Protein AF-A0A966TQJ8-F1 (afdb_monomer)

Radius of gyration: 25.06 Å; Cα contacts (8 Å, |Δi|>4): 280; chains: 1; bounding box: 77×38×56 Å

Solvent-accessible surface area (backbone atoms only — not comparable to full-atom values): 12251 Å² total; per-residue (Å²): 139,82,82,78,80,66,77,77,67,56,56,74,60,58,73,61,77,72,67,53,66,47,79,43,58,56,80,77,52,46,56,61,50,27,51,50,23,61,74,50,75,59,63,43,41,34,32,38,41,52,82,67,91,56,90,65,76,44,70,48,72,72,42,41,57,35,47,65,52,42,63,33,40,35,20,53,40,70,70,59,46,51,34,46,60,75,22,35,79,56,61,69,94,32,58,41,81,50,66,81,84,74,89,53,74,67,51,75,46,14,74,83,41,17,57,61,44,18,53,74,69,74,41,64,70,90,46,42,23,43,52,47,82,47,57,62,46,82,92,64,38,59,61,60,52,52,54,57,43,51,81,41,43,85,84,40,77,56,54,31,40,35,37,35,27,42,62,79,92,52,92,86,74,51,65,60,63,51,52,40,53,52,50,32,57,75,54,71,31,68,95,40,53,46,80,41,65,65,71,95,55,63,38,51,55,65,17,48,32,77,81

Structure (mmCIF, N/CA/C/O backbone):
data_AF-A0A966TQJ8-F1
#
_entry.id   AF-A0A966TQJ8-F1
#
loop_
_atom_site.group_PDB
_atom_site.id
_atom_site.type_symbol
_atom_site.label_atom_id
_atom_site.label_alt_id
_atom_site.label_comp_id
_atom_site.label_asym_id
_atom_site.label_entity_id
_atom_site.label_seq_id
_atom_site.pdbx_PDB_ins_code
_atom_site.Cartn_x
_atom_site.Cartn_y
_atom_site.Cartn_z
_atom_site.occupancy
_atom_site.B_iso_or_equiv
_atom_site.auth_seq_id
_atom_site.auth_comp_id
_atom_site.auth_asym_id
_atom_site.auth_atom_id
_atom_site.pdbx_PDB_model_num
ATOM 1 N N . MET A 1 1 ? 54.136 -7.156 -27.144 1.00 34.72 1 MET A N 1
ATOM 2 C CA . MET A 1 1 ? 54.103 -8.393 -26.336 1.00 34.72 1 MET A CA 1
ATOM 3 C C . MET A 1 1 ? 52.691 -8.529 -25.776 1.00 34.72 1 MET A C 1
ATOM 5 O O . MET A 1 1 ? 52.397 -8.026 -24.704 1.00 34.72 1 MET A O 1
ATOM 9 N N . ALA A 1 2 ? 51.775 -9.055 -26.593 1.00 34.19 2 ALA A N 1
ATOM 10 C CA . ALA A 1 2 ? 50.368 -9.206 -26.240 1.00 34.19 2 ALA A CA 1
ATOM 11 C C . ALA A 1 2 ? 50.204 -10.535 -25.496 1.00 34.19 2 ALA A C 1
ATOM 13 O O . ALA A 1 2 ? 50.413 -11.596 -26.084 1.00 34.19 2 ALA A O 1
ATOM 14 N N . GLN A 1 3 ? 49.893 -10.478 -24.202 1.00 32.25 3 GLN A N 1
ATOM 15 C CA . GLN A 1 3 ? 49.516 -11.672 -23.458 1.00 32.25 3 GLN A CA 1
ATOM 16 C C . GLN A 1 3 ? 48.152 -12.146 -23.958 1.00 32.25 3 GLN A C 1
ATOM 18 O O . GLN A 1 3 ? 47.149 -11.437 -23.922 1.00 32.25 3 GLN A O 1
ATOM 23 N N . ARG A 1 4 ? 48.180 -13.360 -24.496 1.00 38.62 4 ARG A N 1
ATOM 24 C CA . ARG A 1 4 ? 47.052 -14.146 -24.972 1.00 38.62 4 ARG A CA 1
ATOM 25 C C . ARG A 1 4 ? 46.147 -14.415 -23.768 1.00 38.62 4 ARG A C 1
ATOM 27 O O . ARG A 1 4 ? 46.535 -15.154 -22.873 1.00 38.62 4 ARG A O 1
ATOM 34 N N . VAL A 1 5 ? 44.982 -13.772 -23.730 1.00 43.78 5 VAL A N 1
ATOM 35 C CA . VAL A 1 5 ? 43.947 -14.057 -22.730 1.00 43.78 5 VAL A CA 1
ATOM 36 C C . VAL A 1 5 ? 43.495 -15.505 -22.923 1.00 43.78 5 VAL A C 1
ATOM 38 O O . VAL A 1 5 ? 43.139 -15.908 -24.034 1.00 43.78 5 VAL A O 1
ATOM 41 N N . ASP A 1 6 ? 43.585 -16.284 -21.849 1.00 38.34 6 ASP A N 1
ATOM 42 C CA . ASP A 1 6 ? 43.269 -17.707 -21.791 1.00 38.34 6 ASP A CA 1
ATOM 43 C C . ASP A 1 6 ? 41.865 -18.031 -22.318 1.00 38.34 6 ASP A C 1
ATOM 45 O O . ASP A 1 6 ? 40.863 -17.435 -21.913 1.00 38.34 6 ASP A O 1
ATOM 49 N N . ARG A 1 7 ? 41.793 -19.060 -23.172 1.00 43.34 7 ARG A N 1
ATOM 50 C CA . ARG A 1 7 ? 40.545 -19.645 -23.701 1.00 43.34 7 ARG A CA 1
ATOM 51 C C . ARG A 1 7 ? 39.661 -20.290 -22.620 1.00 43.34 7 ARG A C 1
ATOM 53 O O . ARG A 1 7 ? 38.522 -20.623 -22.908 1.00 43.34 7 ARG A O 1
ATOM 60 N N . ALA A 1 8 ? 40.142 -20.435 -21.385 1.00 42.75 8 ALA A N 1
ATOM 61 C CA . ALA A 1 8 ? 39.382 -21.035 -20.285 1.00 42.75 8 ALA A CA 1
ATOM 62 C C . ALA A 1 8 ? 38.306 -20.102 -19.688 1.00 42.75 8 ALA A C 1
ATOM 64 O O . ALA A 1 8 ? 37.336 -20.577 -19.106 1.00 42.75 8 ALA A O 1
ATOM 65 N N . ASN A 1 9 ? 38.419 -18.779 -19.870 1.00 40.41 9 ASN A N 1
ATOM 66 C CA . ASN A 1 9 ? 37.411 -17.820 -19.387 1.00 40.41 9 ASN A CA 1
ATOM 67 C C . ASN A 1 9 ? 36.282 -17.550 -20.395 1.00 40.41 9 ASN A C 1
ATOM 69 O O . ASN A 1 9 ? 35.333 -16.830 -20.086 1.00 40.41 9 ASN A O 1
ATOM 73 N N . THR A 1 10 ? 36.365 -18.106 -21.606 1.00 39.25 10 THR A N 1
ATOM 74 C CA . THR A 1 10 ? 35.335 -17.917 -22.639 1.00 39.25 10 THR A CA 1
ATOM 75 C C . THR A 1 10 ? 34.131 -18.839 -22.420 1.00 39.25 10 THR A C 1
ATOM 77 O O . THR A 1 10 ? 33.010 -18.477 -22.776 1.00 39.25 10 THR A O 1
ATOM 80 N N . ASP A 1 11 ? 34.329 -19.965 -21.730 1.00 39.41 11 ASP A N 1
ATOM 81 C CA . ASP A 1 11 ? 33.269 -20.938 -21.451 1.00 39.41 11 ASP A CA 1
ATOM 82 C C . ASP A 1 11 ? 32.322 -20.488 -20.327 1.00 39.41 11 ASP A C 1
ATOM 84 O O . ASP A 1 11 ? 31.127 -20.775 -20.388 1.00 39.41 11 ASP A O 1
ATOM 88 N N . TYR A 1 12 ? 32.793 -19.684 -19.365 1.00 41.84 12 TYR A N 1
ATOM 89 C CA . TYR A 1 12 ? 31.953 -19.168 -18.271 1.00 41.84 12 TYR A CA 1
ATOM 90 C C . TYR A 1 12 ? 30.913 -18.134 -18.739 1.00 41.84 12 TYR A C 1
ATOM 92 O O . TYR A 1 12 ? 29.857 -17.996 -18.130 1.00 41.84 12 TYR A O 1
ATOM 100 N N . LEU A 1 13 ? 31.189 -17.421 -19.839 1.00 41.19 13 LEU A N 1
ATOM 101 C CA . LEU A 1 13 ? 30.244 -16.496 -20.482 1.00 41.19 13 LEU A CA 1
ATOM 102 C C . LEU A 1 13 ? 29.345 -17.199 -21.512 1.00 41.19 13 LEU A C 1
ATOM 104 O O . LEU A 1 13 ? 28.271 -16.696 -21.838 1.00 41.19 13 LEU A O 1
ATOM 108 N N . SER A 1 14 ? 29.748 -18.374 -22.007 1.00 42.97 14 SER A N 1
ATOM 109 C CA . SER A 1 14 ? 28.982 -19.148 -22.991 1.00 42.97 14 SER A CA 1
ATOM 110 C C . SER A 1 14 ? 27.717 -19.796 -22.408 1.00 42.97 14 SER A C 1
ATOM 112 O O . SER A 1 14 ? 26.737 -19.982 -23.130 1.00 42.97 14 SER A O 1
ATOM 114 N N . SER A 1 15 ? 27.681 -20.055 -21.095 1.00 45.41 15 SER A N 1
ATOM 115 C CA . SER A 1 15 ? 26.494 -20.562 -20.390 1.00 45.41 15 SER A CA 1
ATOM 116 C C . SER A 1 15 ? 25.383 -19.509 -20.239 1.00 45.41 15 SER A C 1
ATOM 118 O O . SER A 1 15 ? 24.217 -19.865 -20.081 1.00 45.41 15 SER A O 1
ATOM 120 N N . TYR A 1 16 ? 25.709 -18.216 -20.372 1.00 51.38 16 TYR A N 1
ATOM 121 C CA . TYR A 1 16 ? 24.753 -17.101 -20.315 1.00 51.38 16 TYR A CA 1
ATOM 122 C C . TYR A 1 16 ? 24.074 -16.783 -21.658 1.00 51.38 16 TYR A C 1
ATOM 124 O O . TYR A 1 16 ? 23.141 -15.978 -21.695 1.00 51.38 16 TYR A O 1
ATOM 132 N N . ASN A 1 17 ? 24.460 -17.443 -22.758 1.00 55.38 17 ASN A N 1
ATOM 133 C CA . ASN A 1 17 ? 23.852 -17.252 -24.086 1.00 55.38 17 ASN A CA 1
ATOM 134 C C . ASN A 1 17 ? 22.397 -17.762 -24.203 1.00 55.38 17 ASN A C 1
ATOM 136 O O . ASN A 1 17 ? 21.833 -17.762 -25.296 1.00 55.38 17 ASN A O 1
ATOM 140 N N . GLN A 1 18 ? 21.778 -18.193 -23.101 1.00 74.06 18 GLN A N 1
ATOM 141 C CA . GLN A 1 18 ? 20.422 -18.747 -23.075 1.00 74.06 18 GLN A CA 1
ATOM 142 C C . GLN A 1 18 ? 19.357 -17.789 -22.521 1.00 74.06 18 GLN A C 1
ATOM 144 O O . GLN A 1 18 ? 18.171 -18.109 -22.574 1.00 74.06 18 GLN A O 1
ATOM 149 N N . VAL A 1 19 ? 19.727 -16.612 -21.998 1.00 84.38 19 VAL A N 1
ATOM 150 C CA . VAL A 1 19 ? 18.731 -15.674 -21.455 1.00 84.38 19 VAL A CA 1
ATOM 151 C C . VAL A 1 19 ? 17.980 -14.987 -22.595 1.00 84.38 19 VAL A C 1
ATOM 153 O O . VAL A 1 19 ? 18.503 -14.107 -23.276 1.00 84.38 19 VAL A O 1
ATOM 156 N N . GLN A 1 20 ? 16.723 -15.382 -22.788 1.00 89.75 20 GLN A N 1
ATOM 157 C CA . GLN A 1 20 ? 15.849 -14.835 -23.830 1.00 89.75 20 GLN A CA 1
ATOM 158 C C . GLN A 1 20 ? 15.053 -13.616 -23.357 1.00 89.75 20 GLN A C 1
ATOM 160 O O . GLN A 1 20 ? 14.661 -12.785 -24.175 1.00 89.75 20 GLN A O 1
ATOM 165 N N . ALA A 1 21 ? 14.813 -13.496 -22.049 1.00 93.69 21 ALA A N 1
ATOM 166 C CA . ALA A 1 21 ? 14.023 -12.422 -21.468 1.00 93.69 21 ALA A CA 1
ATOM 167 C C . ALA A 1 21 ? 14.540 -12.011 -20.086 1.00 93.69 21 ALA A C 1
ATOM 169 O O . ALA A 1 21 ? 14.964 -12.853 -19.298 1.00 93.69 21 ALA A O 1
ATOM 170 N N . VAL A 1 22 ? 14.449 -10.718 -19.783 1.00 94.94 22 VAL A N 1
ATOM 171 C CA . VAL A 1 22 ? 14.690 -10.140 -18.458 1.00 94.94 22 VAL A CA 1
ATOM 172 C C . VAL A 1 22 ? 13.481 -9.304 -18.059 1.00 94.94 22 VAL A C 1
ATOM 174 O O . VAL A 1 22 ? 12.991 -8.487 -18.844 1.00 94.94 22 VAL A O 1
ATOM 177 N N . VAL A 1 23 ? 13.033 -9.498 -16.819 1.00 95.56 23 VAL A N 1
ATOM 178 C CA . VAL A 1 23 ? 12.030 -8.661 -16.160 1.00 95.56 23 VAL A CA 1
ATOM 179 C C . VAL A 1 23 ? 12.739 -7.817 -15.107 1.00 95.56 23 VAL A C 1
ATOM 181 O O . VAL A 1 23 ? 13.358 -8.370 -14.202 1.00 95.56 23 VAL A O 1
ATOM 184 N N . ALA A 1 24 ? 12.647 -6.494 -15.208 1.00 95.19 24 ALA A N 1
ATOM 185 C CA . ALA A 1 24 ? 13.222 -5.580 -14.221 1.00 95.19 24 ALA A CA 1
ATOM 186 C C . ALA A 1 24 ? 12.147 -4.724 -13.565 1.00 95.19 24 ALA A C 1
ATOM 188 O O . ALA A 1 24 ? 11.190 -4.323 -14.219 1.00 95.19 24 ALA A O 1
ATOM 189 N N . SER A 1 25 ? 12.320 -4.404 -12.285 1.00 93.44 25 SER A N 1
ATOM 190 C CA . SER A 1 25 ? 11.372 -3.580 -11.523 1.00 93.44 25 SER A CA 1
ATOM 191 C C . SER A 1 25 ? 11.967 -2.261 -11.032 1.00 93.44 25 SER A C 1
ATOM 193 O O . SER A 1 25 ? 11.241 -1.302 -10.750 1.00 93.44 25 SER A O 1
ATOM 195 N N . LEU A 1 26 ? 13.297 -2.151 -10.983 1.00 90.44 26 LEU A N 1
ATOM 196 C CA . LEU A 1 26 ? 13.970 -0.937 -10.541 1.00 90.44 26 LEU A CA 1
ATOM 197 C C . LEU A 1 26 ? 14.210 0.010 -11.716 1.00 90.44 26 LEU A C 1
ATOM 199 O O . LEU A 1 26 ? 14.752 -0.366 -12.750 1.00 90.44 26 LEU A O 1
ATOM 203 N N . ASN A 1 27 ? 13.889 1.289 -11.515 1.00 88.50 27 ASN A N 1
ATOM 204 C CA . ASN A 1 27 ? 14.149 2.339 -12.506 1.00 88.50 27 ASN A CA 1
ATOM 205 C C . ASN A 1 27 ? 15.629 2.419 -12.924 1.00 88.50 27 ASN A C 1
ATOM 207 O O . ASN A 1 27 ? 15.926 2.811 -14.050 1.00 88.50 27 ASN A O 1
ATOM 211 N N . ARG A 1 28 ? 16.553 2.076 -12.013 1.00 89.00 28 ARG A N 1
ATOM 212 C CA . ARG A 1 28 ? 18.003 2.126 -12.256 1.00 89.00 28 ARG A CA 1
ATOM 213 C C . ARG A 1 28 ? 18.467 1.081 -13.280 1.00 89.00 28 ARG A C 1
ATOM 215 O O . ARG A 1 28 ? 19.434 1.328 -13.990 1.00 89.00 28 ARG A O 1
ATOM 222 N N . ASP A 1 29 ? 17.739 -0.028 -13.400 1.00 92.44 29 ASP A N 1
ATOM 223 C CA . ASP A 1 29 ? 18.108 -1.142 -14.278 1.00 92.44 29 ASP A CA 1
ATOM 224 C C . ASP A 1 29 ? 17.715 -0.869 -15.736 1.00 92.44 29 ASP A C 1
ATOM 226 O O . ASP A 1 29 ? 18.232 -1.501 -16.654 1.00 92.44 29 ASP A O 1
ATOM 230 N N . ILE A 1 30 ? 16.831 0.107 -15.976 1.00 93.81 30 ILE A N 1
ATOM 231 C CA . ILE A 1 30 ? 16.368 0.447 -17.326 1.00 93.81 30 ILE A CA 1
ATOM 232 C C . ILE A 1 30 ? 17.537 0.847 -18.227 1.00 93.81 30 ILE A C 1
ATOM 234 O O . ILE A 1 30 ? 17.567 0.461 -19.392 1.00 93.81 30 ILE A O 1
ATOM 238 N N . ASP A 1 31 ? 18.495 1.616 -17.707 1.00 93.19 31 ASP A N 1
ATOM 239 C CA . ASP A 1 31 ? 19.617 2.100 -18.509 1.00 93.19 31 ASP A CA 1
ATOM 240 C C . ASP A 1 31 ? 20.521 0.953 -18.970 1.00 93.19 31 ASP A C 1
ATOM 242 O O . ASP A 1 31 ? 20.729 0.762 -20.169 1.00 93.19 31 ASP A O 1
ATOM 246 N N . ILE A 1 32 ? 20.999 0.140 -18.023 1.00 94.38 32 ILE A N 1
ATOM 247 C CA . ILE A 1 32 ? 21.893 -0.979 -18.329 1.00 94.38 32 ILE A CA 1
ATOM 248 C C . ILE A 1 32 ? 21.208 -2.012 -19.230 1.00 94.38 32 ILE A C 1
ATOM 250 O O . ILE A 1 32 ? 21.833 -2.518 -20.162 1.00 94.38 32 ILE A O 1
ATOM 254 N N . LEU A 1 33 ? 19.914 -2.280 -19.033 1.00 94.94 33 LEU A N 1
ATOM 255 C CA . LEU A 1 33 ? 19.167 -3.239 -19.849 1.00 94.94 33 LEU A CA 1
ATOM 256 C C . LEU A 1 33 ? 18.842 -2.707 -21.246 1.00 94.94 33 LEU A C 1
ATOM 258 O O . LEU A 1 33 ? 18.910 -3.473 -22.208 1.00 94.94 33 LEU A O 1
ATOM 262 N N . ALA A 1 34 ? 18.567 -1.408 -21.396 1.00 94.75 34 ALA A N 1
ATOM 263 C CA . ALA A 1 34 ? 18.390 -0.798 -22.712 1.00 94.75 34 ALA A CA 1
ATOM 264 C C . ALA A 1 34 ? 19.671 -0.900 -23.554 1.00 94.75 34 ALA A C 1
ATOM 266 O O . ALA A 1 34 ? 19.610 -1.303 -24.720 1.00 94.75 34 ALA A O 1
ATOM 267 N N . TRP A 1 35 ? 20.834 -0.611 -22.958 1.00 94.12 35 TRP A N 1
ATOM 268 C CA . TRP A 1 35 ? 22.129 -0.783 -23.621 1.00 94.12 35 TRP A CA 1
ATOM 269 C C . TRP A 1 35 ? 22.454 -2.250 -23.896 1.00 94.12 35 TRP A C 1
ATOM 271 O O . TRP A 1 35 ? 22.852 -2.586 -25.009 1.00 94.12 35 TRP A O 1
ATOM 281 N N . THR A 1 36 ? 22.211 -3.143 -22.935 1.00 93.06 36 THR A N 1
ATOM 282 C CA . THR A 1 36 ? 22.421 -4.592 -23.104 1.00 93.06 36 THR A CA 1
ATOM 283 C C . THR A 1 36 ? 21.585 -5.140 -24.262 1.00 93.06 36 THR A C 1
ATOM 285 O O . THR A 1 36 ? 22.083 -5.888 -25.105 1.00 93.06 36 THR A O 1
ATOM 288 N N . LYS A 1 37 ? 20.319 -4.722 -24.377 1.00 92.81 37 LYS A N 1
ATOM 289 C CA . LYS A 1 37 ? 19.459 -5.086 -25.508 1.00 92.81 37 LYS A CA 1
ATOM 290 C C . LYS A 1 37 ? 19.984 -4.527 -26.833 1.00 92.81 37 LYS A C 1
ATOM 292 O O . LYS A 1 37 ? 19.982 -5.239 -27.836 1.00 92.81 37 LYS A O 1
ATOM 297 N N . ALA A 1 38 ? 20.449 -3.277 -26.851 1.00 91.38 38 ALA A N 1
ATOM 298 C CA . ALA A 1 38 ? 21.019 -2.673 -28.053 1.00 91.38 38 ALA A CA 1
ATOM 299 C C . ALA A 1 38 ? 22.281 -3.419 -28.528 1.00 91.38 38 ALA A C 1
ATOM 301 O O . ALA A 1 38 ? 22.385 -3.746 -29.709 1.00 91.38 38 ALA A O 1
ATOM 302 N N . LEU A 1 39 ? 23.194 -3.751 -27.608 1.00 91.00 39 LEU A N 1
ATOM 303 C CA . LEU A 1 39 ? 24.442 -4.468 -27.899 1.00 91.00 39 LEU A CA 1
ATOM 304 C C . LEU A 1 39 ? 24.217 -5.944 -28.258 1.00 91.00 39 LEU A C 1
ATOM 306 O O . LEU A 1 39 ? 24.948 -6.497 -29.074 1.00 91.00 39 LEU A O 1
ATOM 310 N N . SER A 1 40 ? 23.166 -6.573 -27.726 1.00 87.88 40 SER A N 1
ATOM 311 C CA . SER A 1 40 ? 22.769 -7.950 -28.066 1.00 87.88 40 SER A CA 1
ATOM 312 C C . SER A 1 40 ? 21.956 -8.061 -29.363 1.00 87.88 40 SER A C 1
ATOM 314 O O . SER A 1 40 ? 21.299 -9.076 -29.590 1.00 87.88 40 SER A O 1
ATOM 316 N N . GLN A 1 41 ? 21.964 -7.033 -30.223 1.00 84.75 41 GLN A N 1
ATOM 317 C CA . GLN A 1 41 ? 21.201 -7.000 -31.479 1.00 84.75 41 GLN A CA 1
ATOM 318 C C . GLN A 1 41 ? 19.695 -7.266 -31.270 1.00 84.75 41 GLN A C 1
ATOM 320 O O . GLN A 1 41 ? 19.049 -7.919 -32.085 1.00 84.75 41 GLN A O 1
ATOM 325 N N . ASN A 1 42 ? 19.128 -6.778 -30.160 1.00 82.38 42 ASN A N 1
ATOM 326 C CA . ASN A 1 42 ? 17.736 -6.997 -29.748 1.00 82.38 42 ASN A CA 1
ATOM 327 C C . ASN A 1 42 ? 17.330 -8.469 -29.521 1.00 82.38 42 ASN A C 1
ATOM 329 O O . ASN A 1 42 ? 16.132 -8.758 -29.477 1.00 82.38 42 ASN A O 1
ATOM 333 N N . ARG A 1 43 ? 18.284 -9.394 -29.335 1.00 87.00 43 ARG A N 1
ATOM 334 C CA . ARG A 1 43 ? 17.986 -10.805 -29.016 1.00 87.00 43 ARG A CA 1
ATOM 335 C C . ARG A 1 43 ? 17.341 -10.974 -27.639 1.00 87.00 43 ARG A C 1
ATOM 337 O O . ARG A 1 43 ? 16.555 -11.894 -27.446 1.00 87.00 43 ARG A O 1
ATOM 344 N N . LEU A 1 44 ? 17.639 -10.066 -26.710 1.00 91.50 44 LEU A N 1
ATOM 345 C CA . LEU A 1 44 ? 17.046 -10.041 -25.378 1.00 91.50 44 LEU A CA 1
ATOM 346 C C . LEU A 1 44 ? 15.661 -9.375 -25.395 1.00 91.50 44 LEU A C 1
ATOM 348 O O . LEU A 1 44 ? 15.515 -8.242 -25.870 1.00 91.50 44 LEU A O 1
ATOM 352 N N . LYS A 1 45 ? 14.652 -10.036 -24.820 1.00 95.00 45 LYS A N 1
ATOM 353 C CA . LYS A 1 45 ? 13.377 -9.408 -24.453 1.00 95.00 45 LYS A CA 1
ATOM 354 C C . LYS A 1 45 ? 13.526 -8.667 -23.128 1.00 95.00 45 LYS A C 1
ATOM 356 O O . LYS A 1 45 ? 13.977 -9.235 -22.140 1.00 95.00 45 LYS A O 1
ATOM 361 N N . PHE A 1 46 ? 13.147 -7.401 -23.104 1.00 96.25 46 PHE A N 1
ATOM 362 C CA . PHE A 1 46 ? 13.223 -6.538 -21.940 1.00 96.25 46 PHE A CA 1
ATOM 363 C C . PHE A 1 46 ? 11.815 -6.118 -21.519 1.00 96.25 46 PHE A C 1
ATOM 365 O O . PHE A 1 46 ? 11.155 -5.323 -22.189 1.00 96.25 46 PHE A O 1
ATOM 372 N N . ILE A 1 47 ? 11.370 -6.662 -20.391 1.00 97.44 47 ILE A N 1
ATOM 373 C CA . ILE A 1 47 ? 10.094 -6.345 -19.761 1.00 97.44 47 ILE A CA 1
ATOM 374 C C . ILE A 1 47 ? 10.382 -5.498 -18.521 1.00 97.44 47 ILE A C 1
ATOM 376 O O . ILE A 1 47 ? 11.216 -5.856 -17.689 1.00 97.44 47 ILE A O 1
ATOM 380 N N . TYR A 1 48 ? 9.690 -4.375 -18.380 1.00 97.00 48 TYR A N 1
ATOM 381 C CA . TYR A 1 48 ? 9.804 -3.518 -17.207 1.00 97.00 48 TYR A CA 1
ATOM 382 C C . TYR A 1 48 ? 8.516 -3.581 -16.390 1.00 97.00 48 TYR A C 1
ATOM 384 O O . TYR A 1 48 ? 7.449 -3.321 -16.930 1.00 97.00 48 TYR A O 1
ATOM 392 N N . PHE A 1 49 ? 8.596 -3.915 -15.101 1.00 96.12 49 PHE A N 1
ATOM 393 C CA . PHE A 1 49 ? 7.455 -3.928 -14.190 1.00 96.12 49 PHE A CA 1
ATOM 394 C C . PHE A 1 49 ? 7.528 -2.766 -13.200 1.00 96.12 49 PHE A C 1
ATOM 396 O O . PHE A 1 49 ? 8.254 -2.800 -12.206 1.00 96.12 49 PHE A O 1
ATOM 403 N N . GLN A 1 50 ? 6.746 -1.727 -13.465 1.00 94.19 50 GLN A N 1
ATOM 404 C CA . GLN A 1 50 ? 6.711 -0.513 -12.666 1.00 94.19 50 GLN A CA 1
ATOM 405 C C . GLN A 1 50 ? 6.097 -0.754 -11.282 1.00 94.19 50 GLN A C 1
ATOM 407 O O . GLN A 1 50 ? 4.927 -1.098 -11.165 1.00 94.19 50 GLN A O 1
ATOM 412 N N . GLN A 1 51 ? 6.865 -0.470 -10.229 1.00 87.44 51 GLN A N 1
ATOM 413 C CA . GLN A 1 51 ? 6.397 -0.530 -8.833 1.00 87.44 51 GLN A CA 1
ATOM 414 C C . GLN A 1 51 ? 6.184 0.854 -8.201 1.00 87.44 51 GLN A C 1
ATOM 416 O O . GLN A 1 51 ? 5.614 0.971 -7.121 1.00 87.44 51 GLN A O 1
ATOM 421 N N . MET A 1 52 ? 6.658 1.915 -8.859 1.00 87.62 52 MET A N 1
ATOM 422 C CA . MET A 1 52 ? 6.719 3.264 -8.293 1.00 87.62 52 MET A CA 1
ATOM 423 C C . MET A 1 52 ? 6.016 4.287 -9.183 1.00 87.62 52 MET A C 1
ATOM 425 O O . MET A 1 52 ? 5.909 4.113 -10.401 1.00 87.62 52 MET A O 1
ATOM 429 N N . LEU A 1 53 ? 5.593 5.393 -8.566 1.00 86.62 53 LEU A N 1
ATOM 430 C CA . LEU A 1 53 ? 5.076 6.562 -9.276 1.00 86.62 53 LEU A CA 1
ATOM 431 C C . LEU A 1 53 ? 6.090 7.078 -10.298 1.00 86.62 53 LEU A C 1
ATOM 433 O O . LEU A 1 53 ? 7.304 7.060 -10.073 1.00 86.62 53 LEU A O 1
ATOM 437 N N . PHE A 1 54 ? 5.568 7.601 -11.402 1.00 82.00 54 PHE A N 1
ATOM 438 C CA . PHE A 1 54 ? 6.357 8.182 -12.479 1.00 82.00 54 PHE A CA 1
ATOM 439 C C . PHE A 1 54 ? 5.837 9.592 -12.805 1.00 82.00 54 PHE A C 1
ATOM 441 O O . PHE A 1 54 ? 5.253 9.811 -13.865 1.00 82.00 54 PHE A O 1
ATOM 448 N N . PRO A 1 55 ? 5.996 10.568 -11.888 1.00 78.38 55 PRO A N 1
ATOM 449 C CA . PRO A 1 55 ? 5.340 11.871 -12.018 1.00 78.38 55 PRO A CA 1
ATOM 450 C C . PRO A 1 55 ? 6.087 12.845 -12.940 1.00 78.38 55 PRO A C 1
ATOM 452 O O . PRO A 1 55 ? 5.529 13.860 -13.342 1.00 78.38 55 PRO A O 1
ATOM 455 N N . VAL A 1 56 ? 7.354 12.568 -13.258 1.00 86.88 56 VAL A N 1
ATOM 456 C CA . VAL A 1 56 ? 8.224 13.487 -14.002 1.00 86.88 56 VAL A CA 1
ATOM 457 C C . VAL A 1 56 ? 8.211 13.149 -15.488 1.00 86.88 56 VAL A C 1
ATOM 459 O O . VAL A 1 56 ? 8.375 11.986 -15.856 1.00 86.88 56 VAL A O 1
ATOM 462 N N . LYS A 1 57 ? 8.097 14.175 -16.340 1.00 89.81 57 LYS A N 1
ATOM 463 C CA . LYS A 1 57 ? 8.248 14.048 -17.796 1.00 89.81 57 LYS A CA 1
ATOM 464 C C . LYS A 1 57 ? 9.654 13.558 -18.154 1.00 89.81 57 LYS A C 1
ATOM 466 O O . LYS A 1 57 ? 10.648 14.190 -17.807 1.00 89.81 57 LYS A O 1
ATOM 471 N N . LYS A 1 58 ? 9.733 12.459 -18.899 1.00 88.00 58 LYS A N 1
ATOM 472 C CA . LYS A 1 58 ? 10.960 11.831 -19.397 1.00 88.00 58 LYS A CA 1
ATOM 473 C C . LYS A 1 58 ? 10.831 11.573 -20.900 1.00 88.00 58 LYS A C 1
ATOM 475 O O . LYS A 1 58 ? 10.660 10.440 -21.332 1.00 88.00 58 LYS A O 1
ATOM 480 N N . LYS A 1 59 ? 10.898 12.663 -21.669 1.00 89.69 59 LYS A N 1
ATOM 481 C CA . LYS A 1 59 ? 10.746 12.701 -23.139 1.00 89.69 59 LYS A CA 1
ATOM 482 C C . LYS A 1 59 ? 12.000 13.210 -23.864 1.00 89.69 59 LYS A C 1
ATOM 484 O O . LYS A 1 59 ? 11.917 13.742 -24.963 1.00 89.69 59 LYS A O 1
ATOM 489 N N . SER A 1 60 ? 13.157 13.176 -23.201 1.00 91.25 60 SER A N 1
ATOM 490 C CA . SER A 1 60 ? 14.418 13.544 -23.852 1.00 91.25 60 SER A CA 1
ATOM 491 C C . SER A 1 60 ? 14.906 12.397 -24.734 1.00 91.25 60 SER A C 1
ATOM 493 O O . SER A 1 60 ? 14.553 11.245 -24.495 1.00 91.25 60 SER A O 1
ATOM 495 N N . ILE A 1 61 ? 15.790 12.691 -25.689 1.00 90.44 61 ILE A N 1
ATOM 496 C CA . ILE A 1 61 ? 16.346 11.699 -26.627 1.00 90.44 61 ILE A CA 1
ATOM 497 C C . ILE A 1 61 ? 16.928 10.479 -25.895 1.00 90.44 61 ILE A C 1
ATOM 499 O O . ILE A 1 61 ? 16.703 9.341 -26.299 1.00 90.44 61 ILE A O 1
ATOM 503 N N . LEU A 1 62 ? 17.636 10.695 -24.782 1.00 89.62 62 LEU A N 1
ATOM 504 C CA . LEU A 1 62 ? 18.207 9.604 -23.990 1.00 89.62 62 LEU A CA 1
ATOM 505 C C . LEU A 1 62 ? 17.127 8.762 -23.290 1.00 89.62 62 LEU A C 1
ATOM 507 O O . LEU A 1 62 ? 17.271 7.546 -23.171 1.00 89.62 62 LEU A O 1
ATOM 511 N N . HIS A 1 63 ? 16.046 9.387 -22.821 1.00 91.38 63 HIS A N 1
ATOM 512 C CA . HIS A 1 63 ? 14.909 8.667 -22.247 1.00 91.38 63 HIS A CA 1
ATOM 513 C C . HIS A 1 63 ? 14.149 7.878 -23.308 1.00 91.38 63 HIS A C 1
ATOM 515 O O . HIS A 1 63 ? 13.880 6.699 -23.097 1.00 91.38 63 HIS A O 1
ATOM 521 N N . ASP A 1 64 ? 13.882 8.489 -24.457 1.00 91.19 64 ASP A N 1
ATOM 522 C CA . ASP A 1 64 ? 13.204 7.841 -25.573 1.00 91.19 64 ASP A CA 1
ATOM 523 C C . ASP A 1 64 ? 14.017 6.651 -26.085 1.00 91.19 64 ASP A C 1
ATOM 525 O O . ASP A 1 64 ? 13.474 5.558 -26.238 1.00 91.19 64 ASP A O 1
ATOM 529 N N . PHE A 1 65 ? 15.337 6.795 -26.239 1.00 92.69 65 PHE A N 1
ATOM 530 C CA . PHE A 1 65 ? 16.213 5.666 -26.552 1.00 92.69 65 PHE A CA 1
ATOM 531 C C . PHE A 1 65 ? 16.060 4.527 -25.535 1.00 92.69 65 PHE A C 1
ATOM 533 O O . PHE A 1 65 ? 15.877 3.379 -25.927 1.00 92.69 65 PHE A O 1
ATOM 540 N N . ARG A 1 66 ? 16.091 4.822 -24.230 1.00 93.06 66 ARG A N 1
ATOM 541 C CA . ARG A 1 66 ? 15.967 3.797 -23.180 1.00 93.06 66 ARG A CA 1
ATOM 542 C C . ARG A 1 66 ? 14.596 3.116 -23.184 1.00 93.06 66 ARG A C 1
ATOM 544 O O . ARG A 1 66 ? 14.519 1.895 -23.085 1.00 93.06 66 ARG A O 1
ATOM 551 N N . PHE A 1 67 ? 13.513 3.880 -23.310 1.00 93.94 67 PHE A N 1
ATOM 552 C CA . PHE A 1 67 ? 12.149 3.353 -23.201 1.00 93.94 67 PHE A CA 1
ATOM 553 C C . PHE A 1 67 ? 11.669 2.654 -24.469 1.00 93.94 67 PHE A C 1
ATOM 555 O O . PHE A 1 67 ? 10.953 1.662 -24.381 1.00 93.94 67 PHE A O 1
ATOM 562 N N . THR A 1 68 ? 12.111 3.091 -25.650 1.00 91.44 68 THR A N 1
ATOM 563 C CA . THR A 1 68 ? 11.794 2.400 -26.913 1.00 91.44 68 THR A CA 1
ATOM 564 C C . THR A 1 68 ? 12.350 0.974 -26.956 1.00 91.44 68 THR A C 1
ATOM 566 O O . THR A 1 68 ? 11.803 0.129 -27.666 1.00 91.44 68 THR A O 1
ATOM 569 N N . ARG A 1 69 ? 13.385 0.680 -26.158 1.00 94.25 69 ARG A N 1
ATOM 570 C CA . ARG A 1 69 ? 13.992 -0.652 -26.003 1.00 94.25 69 ARG A CA 1
ATOM 571 C C . ARG A 1 69 ? 13.220 -1.584 -25.072 1.00 94.25 69 ARG A C 1
ATOM 573 O O . ARG A 1 69 ? 13.484 -2.781 -25.093 1.00 94.25 69 ARG A O 1
ATOM 580 N N . ILE A 1 70 ? 12.263 -1.078 -24.301 1.00 96.31 70 ILE A N 1
ATOM 581 C CA . ILE A 1 70 ? 11.352 -1.915 -23.519 1.00 96.31 70 ILE A CA 1
ATOM 582 C C . ILE A 1 70 ? 10.375 -2.579 -24.498 1.00 96.31 70 ILE A C 1
ATOM 584 O O . ILE A 1 70 ? 9.780 -1.901 -25.340 1.00 96.31 70 ILE A O 1
ATOM 588 N N . ASP A 1 71 ? 10.239 -3.904 -24.435 1.00 97.12 71 ASP A N 1
ATOM 589 C CA . ASP A 1 71 ? 9.273 -4.655 -25.246 1.00 97.12 71 ASP A CA 1
ATOM 590 C C . ASP A 1 71 ? 7.883 -4.643 -24.605 1.00 97.12 71 ASP A C 1
ATOM 592 O O . ASP A 1 71 ? 6.892 -4.558 -25.322 1.00 97.12 71 ASP A O 1
ATOM 596 N N . ALA A 1 72 ? 7.813 -4.693 -23.270 1.00 97.25 72 ALA A N 1
ATOM 597 C CA . ALA A 1 72 ? 6.567 -4.571 -22.520 1.00 97.25 72 ALA A CA 1
ATOM 598 C C . ALA A 1 72 ? 6.787 -3.814 -21.205 1.00 97.25 72 ALA A C 1
ATOM 600 O O . ALA A 1 72 ? 7.704 -4.123 -20.442 1.00 97.25 72 ALA A O 1
ATOM 601 N N . TRP A 1 73 ? 5.937 -2.830 -20.934 1.00 97.25 73 TRP A N 1
ATOM 602 C CA . TRP A 1 73 ? 5.909 -2.069 -19.692 1.00 97.25 73 TRP A CA 1
ATOM 603 C C . TRP A 1 73 ? 4.667 -2.470 -18.903 1.00 97.25 73 TRP A C 1
ATOM 605 O O . TRP A 1 73 ? 3.543 -2.065 -19.207 1.00 97.25 73 TRP A O 1
ATOM 615 N N . LEU A 1 74 ? 4.883 -3.278 -17.875 1.00 97.19 74 LEU A N 1
ATOM 616 C CA . LEU A 1 74 ? 3.849 -3.738 -16.969 1.00 97.19 74 LEU A CA 1
ATOM 617 C C . LEU A 1 74 ? 3.627 -2.694 -15.878 1.00 97.19 74 LEU A C 1
ATOM 619 O O . LEU A 1 74 ? 4.583 -2.142 -15.326 1.00 97.19 74 LEU A O 1
ATOM 623 N N . SER A 1 75 ? 2.370 -2.445 -15.536 1.00 96.19 75 SER A N 1
ATOM 624 C CA . SER A 1 75 ? 2.019 -1.532 -14.452 1.00 96.19 75 SER A CA 1
ATOM 625 C C . SER A 1 75 ? 0.818 -2.047 -13.659 1.00 96.19 75 SER A C 1
ATOM 627 O O . SER A 1 75 ? -0.112 -2.593 -14.258 1.00 96.19 75 SER A O 1
ATOM 629 N N . PRO A 1 76 ? 0.792 -1.885 -12.324 1.00 95.31 76 PRO A N 1
ATOM 630 C CA . PRO A 1 76 ? -0.232 -2.503 -11.491 1.00 95.31 76 PRO A CA 1
ATOM 631 C C . PRO A 1 76 ? -1.580 -1.787 -11.504 1.00 95.31 76 PRO A C 1
ATOM 633 O O . PRO A 1 76 ? -2.557 -2.327 -10.989 1.00 95.31 76 PRO A O 1
ATOM 636 N N . SER A 1 77 ? -1.670 -0.589 -12.086 1.00 95.00 77 SER A N 1
ATOM 637 C CA . SER A 1 77 ? -2.921 0.165 -12.152 1.00 95.00 77 SER A CA 1
ATOM 638 C C . SER A 1 77 ? -3.013 1.050 -13.391 1.00 95.00 77 SER A C 1
ATOM 640 O O . SER A 1 77 ? -2.004 1.492 -13.941 1.00 95.00 77 SER A O 1
ATOM 642 N N . GLU A 1 78 ? -4.248 1.375 -13.782 1.00 94.88 78 GLU A N 1
ATOM 643 C CA . GLU A 1 78 ? -4.524 2.343 -14.856 1.00 94.88 78 GLU A CA 1
ATOM 644 C C . GLU A 1 78 ? -3.938 3.722 -14.551 1.00 94.88 78 GLU A C 1
ATOM 646 O O . GLU A 1 78 ? -3.439 4.410 -15.436 1.00 94.88 78 GLU A O 1
ATOM 651 N N . TYR A 1 79 ? -3.951 4.120 -13.276 1.00 94.12 79 TYR A N 1
ATOM 652 C CA . TYR A 1 79 ? -3.378 5.388 -12.841 1.00 94.12 79 TYR A CA 1
ATOM 653 C C . TYR A 1 79 ? -1.894 5.496 -13.216 1.00 94.12 79 TYR A C 1
ATOM 655 O O . TYR A 1 79 ? -1.463 6.509 -13.768 1.00 94.12 79 TYR A O 1
ATOM 663 N N . LEU A 1 80 ? -1.115 4.442 -12.966 1.00 94.25 80 LEU A N 1
ATOM 664 C CA . LEU A 1 80 ? 0.307 4.426 -13.295 1.00 94.25 80 LEU A CA 1
ATOM 665 C C . LEU A 1 80 ? 0.558 4.307 -14.802 1.00 94.25 80 LEU A C 1
ATOM 667 O O . LEU A 1 80 ? 1.465 4.971 -15.303 1.00 94.25 80 LEU A O 1
ATOM 671 N N . LEU A 1 81 ? -0.260 3.547 -15.539 1.00 94.56 81 LEU A N 1
ATOM 672 C CA . LEU A 1 81 ? -0.187 3.523 -17.005 1.00 94.56 81 LEU A CA 1
ATOM 673 C C . LEU A 1 81 ? -0.411 4.913 -17.599 1.00 94.56 81 LEU A C 1
ATOM 675 O O . LEU A 1 81 ? 0.380 5.364 -18.425 1.00 94.56 81 LEU A O 1
ATOM 679 N N . ASN A 1 82 ? -1.432 5.629 -17.128 1.00 94.56 82 ASN A N 1
ATOM 680 C CA . ASN A 1 82 ? -1.722 6.985 -17.583 1.00 94.56 82 ASN A CA 1
ATOM 681 C C . ASN A 1 82 ? -0.569 7.950 -17.284 1.00 94.56 82 ASN A C 1
ATOM 683 O O . ASN A 1 82 ? -0.241 8.785 -18.127 1.00 94.56 82 ASN A O 1
ATOM 687 N N . GLN A 1 83 ? 0.109 7.804 -16.138 1.00 94.31 83 GLN A N 1
ATOM 688 C CA . GLN A 1 83 ? 1.327 8.572 -15.870 1.00 94.31 83 GLN A CA 1
ATOM 689 C C . GLN A 1 83 ? 2.417 8.297 -16.911 1.00 94.31 83 GLN A C 1
ATOM 691 O O . GLN A 1 83 ? 3.040 9.240 -17.396 1.00 94.31 83 GLN A O 1
ATOM 696 N N . VAL A 1 84 ? 2.642 7.036 -17.287 1.00 94.50 84 VAL A N 1
ATOM 697 C CA . VAL A 1 84 ? 3.657 6.677 -18.291 1.00 94.50 84 VAL A CA 1
ATOM 698 C C . VAL A 1 84 ? 3.293 7.245 -19.664 1.00 94.50 84 VAL A C 1
ATOM 700 O O . VAL A 1 84 ? 4.156 7.854 -20.300 1.00 94.50 84 VAL A O 1
ATOM 703 N N . LYS A 1 85 ? 2.024 7.148 -20.084 1.00 94.12 85 LYS A N 1
ATOM 704 C CA . LYS A 1 85 ? 1.521 7.747 -21.338 1.00 94.12 85 LYS A CA 1
ATOM 705 C C . LYS A 1 85 ? 1.748 9.256 -21.392 1.00 94.12 85 LYS A C 1
ATOM 707 O O . LYS A 1 85 ? 2.224 9.798 -22.385 1.00 94.12 85 LYS A O 1
ATOM 712 N N . MET A 1 86 ? 1.445 9.952 -20.299 1.00 94.06 86 MET A N 1
ATOM 713 C CA . MET A 1 86 ? 1.620 11.403 -20.218 1.00 94.06 86 MET A CA 1
ATOM 714 C C . MET A 1 86 ? 3.096 11.815 -20.217 1.00 94.06 86 MET A C 1
ATOM 716 O O . MET A 1 86 ? 3.468 12.835 -20.808 1.00 94.06 86 MET A O 1
ATOM 720 N N . ASN A 1 87 ? 3.946 11.031 -19.553 1.00 94.38 87 ASN A N 1
ATOM 721 C CA . ASN A 1 87 ? 5.309 11.433 -19.225 1.00 94.38 87 ASN A CA 1
ATOM 722 C C . ASN A 1 87 ? 6.389 10.822 -20.120 1.00 94.38 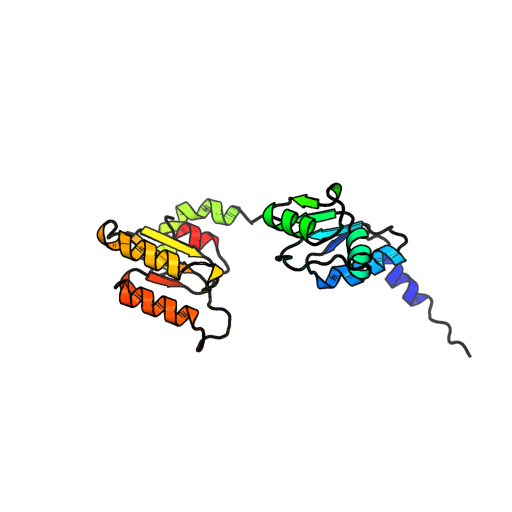87 ASN A C 1
ATOM 724 O O . ASN A 1 87 ? 7.540 11.229 -19.998 1.00 94.38 87 ASN A O 1
ATOM 728 N N . THR A 1 88 ? 6.062 9.910 -21.031 1.00 93.69 88 THR A N 1
ATOM 729 C CA . THR A 1 88 ? 7.027 9.280 -21.948 1.00 93.69 88 THR A CA 1
ATOM 730 C C . THR A 1 88 ? 6.511 9.302 -23.388 1.00 93.69 88 THR A C 1
ATOM 732 O O . THR A 1 88 ? 5.394 9.753 -23.637 1.00 93.69 88 THR A O 1
ATOM 735 N N . ASN A 1 89 ? 7.341 8.865 -24.336 1.00 94.12 89 ASN A N 1
ATOM 736 C CA . ASN A 1 89 ? 6.953 8.634 -25.732 1.00 94.12 89 ASN A CA 1
ATOM 737 C C . ASN A 1 89 ? 6.881 7.128 -26.061 1.00 94.12 89 ASN A C 1
ATOM 739 O O . ASN A 1 89 ? 7.028 6.736 -27.217 1.00 94.12 89 ASN A O 1
ATOM 743 N N . ILE A 1 90 ? 6.725 6.265 -25.047 1.00 94.06 90 ILE A N 1
ATOM 744 C CA . ILE A 1 90 ? 6.541 4.830 -25.283 1.00 94.06 90 ILE A CA 1
ATOM 745 C C . ILE A 1 90 ? 5.200 4.590 -25.981 1.00 94.06 90 ILE A C 1
ATOM 747 O O . ILE A 1 90 ? 4.227 5.298 -25.731 1.00 94.06 90 ILE A O 1
ATOM 751 N N . LEU A 1 91 ? 5.167 3.595 -26.861 1.00 95.38 91 LEU A N 1
ATOM 752 C CA . LEU A 1 91 ? 3.972 3.255 -27.616 1.00 95.38 91 LEU A CA 1
ATOM 753 C C . LEU A 1 91 ? 2.936 2.567 -26.718 1.00 95.38 91 LEU A C 1
ATOM 755 O O . LEU A 1 91 ? 3.289 1.731 -25.880 1.00 95.38 91 LEU A O 1
ATOM 759 N N . ASP A 1 92 ? 1.667 2.911 -26.915 1.00 95.19 92 ASP A N 1
ATOM 760 C CA . ASP A 1 92 ? 0.551 2.445 -26.090 1.00 95.19 92 ASP A CA 1
ATOM 761 C C . ASP A 1 92 ? 0.393 0.919 -26.116 1.00 95.19 92 ASP A C 1
ATOM 763 O O . ASP A 1 92 ? 0.061 0.328 -25.092 1.00 95.19 92 ASP A O 1
ATOM 767 N N . GLU A 1 93 ? 0.699 0.252 -27.230 1.00 96.75 93 GLU A N 1
ATOM 768 C CA . GLU A 1 93 ? 0.625 -1.209 -27.341 1.00 96.75 93 GLU A CA 1
ATOM 769 C C . GLU A 1 93 ? 1.640 -1.950 -26.458 1.00 96.75 93 GLU A C 1
ATOM 771 O O . GLU A 1 93 ? 1.484 -3.143 -26.198 1.00 96.75 93 GLU A O 1
ATOM 776 N N . LYS A 1 94 ? 2.676 -1.256 -25.971 1.00 97.12 94 LYS A N 1
ATOM 777 C CA . LYS A 1 94 ? 3.661 -1.818 -25.035 1.00 97.12 94 LYS A CA 1
ATOM 778 C C . LYS A 1 94 ? 3.217 -1.706 -23.580 1.00 97.12 94 LYS A C 1
ATOM 780 O O . LYS A 1 94 ? 3.855 -2.292 -22.708 1.00 97.12 94 LYS A O 1
ATOM 785 N N . LEU A 1 95 ? 2.178 -0.925 -23.302 1.00 97.31 95 LEU A N 1
ATOM 786 C CA . LEU A 1 95 ? 1.696 -0.632 -21.961 1.00 97.31 95 LEU A CA 1
ATOM 787 C C . LEU A 1 95 ? 0.640 -1.658 -21.547 1.00 97.31 95 LEU A C 1
ATOM 789 O O . LEU A 1 95 ? -0.450 -1.703 -22.108 1.00 97.31 95 LEU A O 1
ATOM 793 N N . ILE A 1 96 ? 0.954 -2.478 -20.543 1.00 97.62 96 ILE A N 1
ATOM 794 C CA . ILE A 1 96 ? 0.100 -3.596 -20.128 1.00 97.62 96 ILE A CA 1
ATOM 795 C C . ILE A 1 96 ? -0.227 -3.472 -18.640 1.00 97.62 96 ILE A C 1
ATOM 797 O O . ILE A 1 96 ? 0.662 -3.364 -17.792 1.00 97.62 96 ILE A O 1
ATOM 801 N N . LYS A 1 97 ? -1.518 -3.521 -18.298 1.00 97.00 97 LYS A N 1
ATOM 802 C CA . LYS A 1 97 ? -1.953 -3.560 -16.899 1.00 97.00 97 LYS A CA 1
ATOM 803 C C . LYS A 1 97 ? -1.802 -4.972 -16.344 1.00 97.00 97 LYS A C 1
ATOM 805 O O . LYS A 1 97 ? -2.466 -5.891 -16.814 1.00 97.00 97 LYS A O 1
ATOM 810 N N . VAL A 1 98 ? -0.999 -5.119 -15.296 1.00 96.12 98 VAL A N 1
ATOM 811 C CA . VAL A 1 98 ? -0.830 -6.373 -14.551 1.00 96.12 98 VAL A CA 1
ATOM 812 C C . VAL A 1 98 ? -0.891 -6.064 -13.054 1.00 96.12 98 VAL A C 1
ATOM 814 O O . VAL A 1 98 ? 0.109 -5.599 -12.503 1.00 96.12 98 VAL A O 1
ATOM 817 N N . PRO A 1 99 ? -2.046 -6.276 -12.389 1.00 93.81 99 PRO A N 1
ATOM 818 C CA . PRO A 1 99 ? -2.187 -6.048 -10.952 1.00 93.81 99 PRO A CA 1
ATOM 819 C C . PRO A 1 99 ? -1.181 -6.862 -10.130 1.00 93.81 99 PRO A C 1
ATOM 821 O O . PRO A 1 99 ? -0.794 -7.962 -10.522 1.00 93.81 99 PRO A O 1
ATOM 824 N N . LEU A 1 100 ? -0.785 -6.340 -8.965 1.00 91.31 100 LEU A N 1
ATOM 825 C CA . LEU A 1 100 ? 0.046 -7.098 -8.028 1.00 91.31 100 LEU A CA 1
ATOM 826 C C . LEU A 1 100 ? -0.753 -8.265 -7.446 1.00 91.31 100 LEU A C 1
ATOM 828 O O . LEU A 1 100 ? -1.857 -8.079 -6.937 1.00 91.31 100 LEU A O 1
ATOM 832 N N . GLY A 1 101 ? -0.166 -9.457 -7.509 1.00 90.38 101 GLY A N 1
ATOM 833 C CA . GLY A 1 101 ? -0.672 -10.625 -6.800 1.00 90.38 101 GLY A CA 1
ATOM 834 C C . GLY A 1 101 ? -0.310 -10.579 -5.316 1.00 90.38 101 GLY A C 1
ATOM 835 O O . GLY A 1 101 ? 0.694 -9.978 -4.929 1.00 90.38 101 GLY A O 1
ATOM 836 N N . ILE A 1 102 ? -1.116 -11.251 -4.499 1.00 89.06 102 ILE A N 1
ATOM 837 C CA . ILE A 1 102 ? -0.830 -11.514 -3.086 1.00 89.06 102 ILE A CA 1
ATOM 838 C C . ILE A 1 102 ? -0.931 -13.016 -2.816 1.00 89.06 102 ILE A C 1
ATOM 840 O O . ILE A 1 102 ? -1.663 -13.729 -3.502 1.00 89.06 102 ILE A O 1
ATOM 844 N N . GLU A 1 103 ? -0.209 -13.489 -1.803 1.00 88.88 103 GLU A N 1
ATOM 845 C CA . GLU A 1 103 ? -0.466 -14.798 -1.195 1.00 88.88 103 GLU A CA 1
ATOM 846 C C . GLU A 1 103 ? -1.876 -14.760 -0.584 1.00 88.88 103 GLU A C 1
ATOM 848 O O . GLU A 1 103 ? -2.218 -13.787 0.085 1.00 88.88 103 GLU A O 1
ATOM 853 N N . THR A 1 104 ? -2.719 -15.759 -0.855 1.00 92.12 104 THR A N 1
ATOM 854 C CA . THR A 1 104 ? -4.147 -15.719 -0.485 1.00 92.12 104 THR A CA 1
ATOM 855 C C . THR A 1 104 ? -4.516 -16.691 0.628 1.00 92.12 104 THR A C 1
ATOM 857 O O . THR A 1 104 ? -5.467 -16.420 1.363 1.00 92.12 104 THR A O 1
ATOM 860 N N . ALA A 1 105 ? -3.777 -17.786 0.809 1.00 91.56 105 ALA A N 1
ATOM 861 C CA . ALA A 1 105 ? -4.103 -18.846 1.756 1.00 91.56 105 ALA A CA 1
ATOM 862 C C . ALA A 1 105 ? -4.201 -18.315 3.191 1.00 91.56 105 ALA A C 1
ATOM 864 O O . ALA A 1 105 ? -5.130 -18.673 3.920 1.00 91.56 105 ALA A O 1
ATOM 865 N N . SER A 1 106 ? -3.304 -17.404 3.574 1.00 87.50 106 SER A N 1
ATOM 866 C CA . SER A 1 106 ? -3.312 -16.788 4.906 1.00 87.50 106 SER A CA 1
ATOM 867 C C . SER A 1 106 ? -4.549 -15.908 5.138 1.00 87.50 106 SER A C 1
ATOM 869 O O . SER A 1 106 ? -5.096 -15.867 6.240 1.00 87.50 106 SER A O 1
ATOM 871 N N . PHE A 1 107 ? -5.047 -15.244 4.092 1.00 91.69 107 PHE A N 1
ATOM 872 C CA . PHE A 1 107 ? -6.206 -14.349 4.168 1.00 91.69 107 PHE A CA 1
ATOM 873 C C . PHE A 1 107 ? -7.533 -15.107 4.216 1.00 91.69 107 PHE A C 1
ATOM 875 O O . PHE A 1 107 ? -8.478 -14.643 4.854 1.00 91.69 107 PHE A O 1
ATOM 882 N N . LEU A 1 108 ? -7.603 -16.297 3.614 1.00 91.25 108 LEU A N 1
ATOM 883 C CA . LEU A 1 108 ? -8.804 -17.138 3.659 1.00 91.25 108 LEU A CA 1
ATOM 884 C C . LEU A 1 108 ? -9.169 -17.564 5.090 1.00 91.25 108 LEU A C 1
ATOM 886 O O . LEU A 1 108 ? -10.344 -17.755 5.397 1.00 91.25 108 LEU A O 1
ATOM 890 N N . GLN A 1 109 ? -8.179 -17.661 5.982 1.00 86.31 109 GLN A N 1
ATOM 891 C CA . GLN A 1 109 ? -8.371 -18.035 7.389 1.00 86.31 109 GLN A CA 1
ATOM 892 C C . GLN A 1 109 ? -8.527 -16.828 8.329 1.00 86.31 109 GLN A C 1
ATOM 894 O O . GLN A 1 109 ? -8.738 -17.011 9.529 1.00 86.31 109 GLN A O 1
ATOM 899 N N . ALA A 1 110 ? -8.425 -15.595 7.821 1.00 89.56 110 ALA A N 1
ATOM 900 C CA . ALA A 1 110 ? -8.424 -14.395 8.658 1.00 89.56 110 ALA A CA 1
ATOM 901 C C . ALA A 1 110 ? -9.705 -14.292 9.501 1.00 89.56 110 ALA A C 1
ATOM 903 O O . ALA A 1 110 ? -9.651 -14.071 10.709 1.00 89.56 110 ALA A O 1
ATOM 904 N N . LYS A 1 111 ? -10.867 -14.556 8.890 1.00 88.06 111 LYS A N 1
ATOM 905 C CA . LYS A 1 111 ? -12.162 -14.459 9.575 1.00 88.06 111 LYS A CA 1
ATOM 906 C C . LYS A 1 111 ? -12.301 -15.450 10.734 1.00 88.06 111 LYS A C 1
ATOM 908 O O . LYS A 1 111 ? -12.819 -15.074 11.781 1.00 88.06 111 LYS A O 1
ATOM 913 N N . SER A 1 112 ? -11.845 -16.695 10.571 1.00 92.19 112 SER A N 1
ATOM 914 C CA . SER A 1 112 ? -11.948 -17.715 11.625 1.00 92.19 112 SER A CA 1
ATOM 915 C C . SER A 1 112 ? -10.994 -17.457 12.791 1.00 92.19 112 SER A C 1
ATOM 917 O O . SER A 1 112 ? -11.300 -17.843 13.910 1.00 92.19 112 SER A O 1
ATOM 919 N N . LYS A 1 113 ? -9.867 -16.777 12.546 1.00 93.25 113 L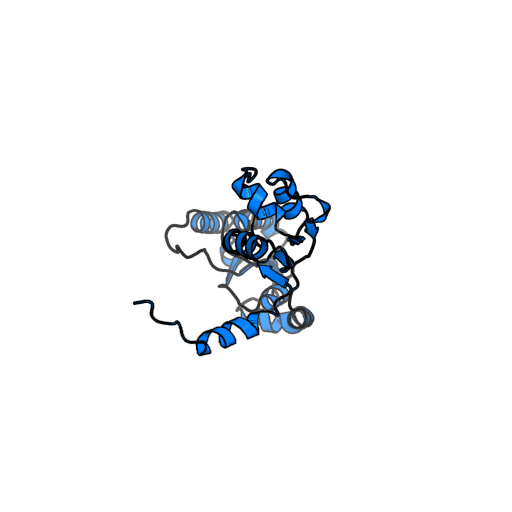YS A N 1
ATOM 920 C CA . LYS A 1 113 ? -8.837 -16.471 13.556 1.00 93.25 113 LYS A CA 1
ATOM 921 C C . LYS A 1 113 ? -9.023 -15.114 14.240 1.00 93.25 113 LYS A C 1
ATOM 923 O O . LYS A 1 113 ? -8.184 -14.694 15.027 1.00 93.25 113 LYS A O 1
ATOM 928 N N . ARG A 1 114 ? -10.113 -14.407 13.944 1.00 94.25 114 ARG A N 1
ATOM 929 C CA . ARG A 1 114 ? -10.364 -13.038 14.411 1.00 94.25 114 ARG A CA 1
ATOM 930 C C . ARG A 1 114 ? -10.260 -12.864 15.928 1.00 94.25 114 ARG A C 1
ATOM 932 O O . ARG A 1 114 ? -9.630 -11.910 16.374 1.00 94.25 114 ARG A O 1
ATOM 939 N N . ALA A 1 115 ? -10.904 -13.734 16.709 1.00 94.31 115 ALA A N 1
ATOM 940 C CA . ALA A 1 115 ? -10.902 -13.619 18.169 1.00 94.31 115 ALA A CA 1
ATOM 941 C C . ALA A 1 115 ? -9.490 -13.824 18.736 1.00 94.31 115 ALA A C 1
ATOM 943 O O . ALA A 1 115 ? -9.015 -12.989 19.504 1.00 94.31 115 ALA A O 1
ATOM 944 N N . ASP A 1 116 ? -8.803 -14.867 18.268 1.00 95.69 116 ASP A N 1
ATOM 945 C CA . ASP A 1 116 ? -7.438 -15.201 18.678 1.00 95.69 116 ASP A CA 1
ATOM 946 C C . ASP A 1 116 ? -6.465 -14.067 18.353 1.00 95.69 116 ASP A C 1
ATOM 948 O O . ASP A 1 116 ? -5.692 -13.655 19.211 1.00 95.69 116 ASP A O 1
ATOM 952 N N . VAL A 1 117 ? -6.552 -13.495 17.146 1.00 96.75 117 VAL A N 1
ATOM 953 C CA . VAL A 1 117 ? -5.690 -12.379 16.733 1.00 96.75 117 VAL A CA 1
ATOM 954 C C . VAL A 1 117 ? -5.969 -11.121 17.553 1.00 96.75 117 VAL A C 1
ATOM 956 O O . VAL A 1 117 ? -5.032 -10.427 17.940 1.00 96.75 117 VAL A O 1
ATOM 959 N N . LYS A 1 118 ? -7.237 -10.810 17.860 1.00 97.06 118 LYS A N 1
ATOM 960 C CA . LYS A 1 118 ? -7.550 -9.674 18.740 1.00 97.06 118 LYS A CA 1
ATOM 961 C C . LYS A 1 118 ? -6.918 -9.861 20.117 1.00 97.06 118 LYS A C 1
ATOM 963 O O . LYS A 1 118 ? -6.288 -8.931 20.607 1.00 97.06 118 LYS A O 1
ATOM 968 N N . ILE A 1 119 ? -7.029 -11.053 20.700 1.00 97.00 119 ILE A N 1
ATOM 969 C CA . ILE A 1 119 ? -6.417 -11.372 21.996 1.00 97.00 119 ILE A CA 1
ATOM 970 C C . ILE A 1 119 ? -4.886 -11.279 21.913 1.00 97.00 119 ILE A C 1
ATOM 972 O O . ILE A 1 119 ? -4.279 -10.616 22.751 1.00 97.00 119 ILE A O 1
ATOM 976 N N . GLU A 1 120 ? -4.274 -11.868 20.881 1.00 96.62 120 GLU A N 1
ATOM 977 C CA . GLU A 1 120 ? -2.827 -11.807 20.615 1.00 96.62 120 GLU A CA 1
ATOM 978 C C . GLU A 1 120 ? -2.325 -10.356 20.560 1.00 96.62 120 GLU A C 1
ATOM 980 O O . GLU A 1 120 ? -1.264 -10.033 21.087 1.00 96.62 120 GLU A O 1
ATOM 985 N N . TRP A 1 121 ? -3.107 -9.464 19.953 1.00 96.75 121 TRP A N 1
ATOM 986 C CA . TRP A 1 121 ? -2.769 -8.051 19.785 1.00 96.75 121 TRP A CA 1
ATOM 987 C C . TRP A 1 121 ? -3.198 -7.155 20.956 1.00 96.75 121 TRP A C 1
ATOM 989 O O . TRP A 1 121 ? -3.099 -5.930 20.858 1.00 96.75 121 TRP A O 1
ATOM 999 N N . GLY A 1 122 ? -3.689 -7.731 22.059 1.00 96.50 122 GLY A N 1
ATOM 1000 C CA . GLY A 1 122 ? -4.162 -6.970 23.221 1.00 96.50 122 GLY A CA 1
ATOM 1001 C C . GLY A 1 122 ? -5.399 -6.109 22.927 1.00 96.50 122 GLY A C 1
ATOM 1002 O O . GLY A 1 122 ? -5.643 -5.101 23.591 1.00 96.50 122 GLY A O 1
ATOM 1003 N N . LEU A 1 123 ? -6.168 -6.476 21.904 1.00 97.19 123 LEU A N 1
ATOM 1004 C CA . LEU A 1 123 ? -7.420 -5.843 21.515 1.00 97.19 123 LEU A CA 1
ATOM 1005 C C . LEU A 1 123 ? -8.598 -6.521 22.221 1.00 97.19 123 LEU A C 1
ATOM 1007 O O . LEU A 1 123 ? -8.581 -7.714 22.516 1.00 97.19 123 LEU A O 1
ATOM 1011 N N . SER A 1 124 ? -9.665 -5.761 22.459 1.00 95.50 124 SER A N 1
ATOM 1012 C CA . SER A 1 124 ? -10.881 -6.312 23.055 1.00 95.50 124 SER A CA 1
ATOM 1013 C C . SER A 1 124 ? -11.655 -7.114 21.999 1.00 95.50 124 SER A C 1
ATOM 1015 O O . SER A 1 124 ? -12.023 -6.542 20.966 1.00 95.50 124 SER A O 1
ATOM 1017 N N . PRO A 1 125 ? -11.940 -8.411 22.227 1.00 93.19 125 PRO A N 1
ATOM 1018 C CA . PRO A 1 125 ? -12.655 -9.240 21.256 1.00 93.19 125 PRO A CA 1
ATOM 1019 C C . PRO A 1 125 ? -14.082 -8.734 20.983 1.00 93.19 125 PRO A C 1
ATOM 1021 O O . PRO A 1 125 ? -14.548 -8.828 19.845 1.00 93.19 125 PRO A O 1
ATOM 1024 N N . ASP A 1 126 ? -14.714 -8.113 21.983 1.00 94.31 126 ASP A N 1
ATOM 1025 C CA . ASP A 1 126 ? -16.096 -7.610 21.944 1.00 94.31 126 ASP A CA 1
ATOM 1026 C C . ASP A 1 126 ? -16.244 -6.222 21.297 1.00 94.31 126 ASP A C 1
ATOM 1028 O O . ASP A 1 126 ? -17.356 -5.719 21.118 1.00 94.31 126 ASP A O 1
ATOM 1032 N N . LYS A 1 127 ? -15.128 -5.560 20.966 1.00 96.31 127 LYS A N 1
ATOM 1033 C CA . LYS A 1 127 ? -15.128 -4.253 20.297 1.00 96.31 127 LYS A CA 1
ATOM 1034 C C . LYS A 1 127 ? -14.916 -4.405 18.800 1.00 96.31 127 LYS A C 1
ATOM 1036 O O . LYS A 1 127 ? -14.235 -5.322 18.342 1.00 96.31 127 LYS A O 1
ATOM 1041 N N . ASN A 1 128 ? -15.453 -3.455 18.044 1.00 97.50 128 ASN A N 1
ATOM 1042 C CA . ASN A 1 128 ? -15.257 -3.375 16.602 1.00 97.50 128 ASN A CA 1
ATOM 1043 C C . ASN A 1 128 ? -14.105 -2.431 16.263 1.00 97.50 128 ASN A C 1
ATOM 1045 O O . ASN A 1 128 ? -13.884 -1.452 16.977 1.00 97.50 128 ASN A O 1
ATOM 1049 N N . TYR A 1 129 ? -13.398 -2.695 15.169 1.00 98.00 129 TYR A N 1
ATOM 1050 C CA . TYR A 1 129 ? -12.217 -1.931 14.775 1.00 98.00 129 TYR A CA 1
ATOM 1051 C C . TYR A 1 129 ? -12.298 -1.466 13.324 1.00 98.00 129 TYR A C 1
ATOM 1053 O O . TYR A 1 129 ? -12.426 -2.279 12.416 1.00 98.00 129 TYR A O 1
ATOM 1061 N N . ILE A 1 130 ? -12.165 -0.158 13.112 1.00 98.25 130 ILE A N 1
ATOM 1062 C CA . ILE A 1 130 ? -11.873 0.420 11.798 1.00 98.25 130 ILE A CA 1
ATOM 1063 C C . ILE A 1 130 ? -10.355 0.463 11.655 1.00 98.25 130 ILE A C 1
ATOM 1065 O O . ILE A 1 130 ? -9.663 1.098 12.457 1.00 98.25 130 ILE A O 1
ATOM 1069 N N . GLY A 1 131 ? -9.841 -0.252 10.666 1.00 97.06 131 GLY A N 1
ATOM 1070 C CA . GLY A 1 131 ? -8.424 -0.464 10.462 1.00 97.06 131 GLY A CA 1
ATOM 1071 C C . GLY A 1 131 ? -7.795 0.500 9.468 1.00 97.06 131 GLY A C 1
ATOM 1072 O O . GLY A 1 131 ? -8.375 0.842 8.442 1.00 97.06 131 GLY A O 1
ATOM 1073 N N . LEU A 1 132 ? -6.533 0.846 9.705 1.00 97.19 132 LEU A N 1
ATOM 1074 C CA . LEU A 1 132 ? -5.656 1.415 8.688 1.00 97.19 132 LEU A CA 1
ATOM 1075 C C . LEU A 1 132 ? -4.284 0.741 8.771 1.00 97.19 132 LEU A C 1
ATOM 1077 O O . LEU A 1 132 ? -3.557 0.887 9.755 1.00 97.19 132 LEU A O 1
ATOM 1081 N N . LEU A 1 133 ? -3.943 -0.001 7.716 1.00 96.06 133 LEU A N 1
ATOM 1082 C CA . LEU A 1 133 ? -2.662 -0.685 7.566 1.00 96.06 133 LEU A CA 1
ATOM 1083 C C . LEU A 1 133 ? -1.714 0.141 6.695 1.00 96.06 133 LEU A C 1
ATOM 1085 O O . LEU A 1 133 ? -2.027 0.501 5.555 1.00 96.06 133 LEU A O 1
ATOM 1089 N N . GLY A 1 134 ? -0.518 0.394 7.208 1.00 91.88 134 GLY A N 1
ATOM 1090 C CA . GLY A 1 134 ? 0.552 1.055 6.477 1.00 91.88 134 GLY A C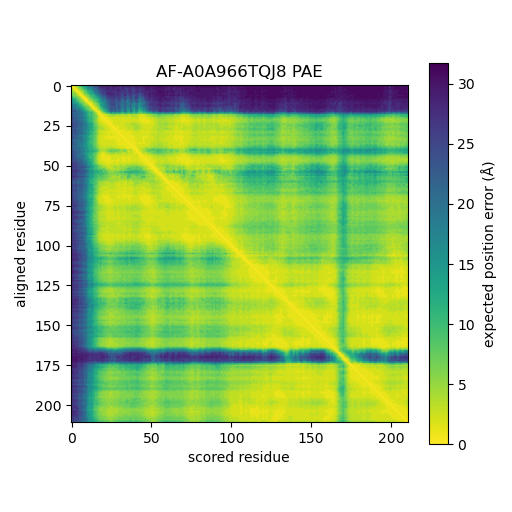A 1
ATOM 1091 C C . GLY A 1 134 ? 1.285 2.085 7.319 1.00 91.88 134 GLY A C 1
ATOM 1092 O O . GLY A 1 134 ? 1.003 2.283 8.496 1.00 91.88 134 GLY A O 1
ATOM 1093 N N . ARG A 1 135 ? 2.253 2.748 6.683 1.00 89.38 135 ARG A N 1
ATOM 1094 C CA . ARG A 1 135 ? 3.073 3.765 7.343 1.00 89.38 135 ARG A CA 1
ATOM 1095 C C . ARG A 1 135 ? 2.216 4.863 7.967 1.00 89.38 135 ARG A C 1
ATOM 1097 O O . ARG A 1 135 ? 1.191 5.254 7.413 1.00 89.38 135 ARG A O 1
ATOM 1104 N N . ILE A 1 136 ? 2.680 5.409 9.079 1.00 86.69 136 ILE A N 1
ATOM 1105 C CA . ILE A 1 136 ? 2.062 6.586 9.689 1.00 86.69 136 ILE A CA 1
ATOM 1106 C C . ILE A 1 136 ? 2.618 7.820 8.978 1.00 86.69 136 ILE A C 1
ATOM 1108 O O . ILE A 1 136 ? 3.716 8.275 9.285 1.00 86.69 136 ILE A O 1
ATOM 1112 N N . ASP A 1 137 ? 1.896 8.299 7.963 1.00 88.44 137 ASP A N 1
ATOM 1113 C CA . ASP A 1 137 ? 2.304 9.424 7.120 1.00 88.44 137 ASP A CA 1
ATOM 1114 C C . ASP A 1 137 ? 1.084 10.131 6.484 1.00 88.44 137 ASP A C 1
ATOM 1116 O O . ASP A 1 137 ? 0.016 9.525 6.363 1.00 88.44 137 ASP A O 1
ATOM 1120 N N . PRO A 1 138 ? 1.212 11.391 6.022 1.00 87.69 138 PRO A N 1
ATOM 1121 C CA . PRO A 1 138 ? 0.083 12.150 5.479 1.00 87.69 138 PRO A CA 1
ATOM 1122 C C . PRO A 1 138 ? -0.670 11.478 4.325 1.00 87.69 138 PRO A C 1
ATOM 1124 O O . PRO A 1 138 ? -1.881 11.657 4.209 1.00 87.69 138 PRO A O 1
ATOM 1127 N N . MET A 1 139 ? 0.016 10.706 3.477 1.00 86.75 139 MET A N 1
ATOM 1128 C CA . MET A 1 139 ? -0.588 10.032 2.324 1.00 86.75 139 MET A CA 1
ATOM 1129 C C . MET A 1 139 ? -1.452 8.839 2.729 1.00 86.75 139 MET A C 1
ATOM 1131 O O . MET A 1 139 ? -2.238 8.351 1.918 1.00 86.75 139 MET A O 1
ATOM 1135 N N . LYS A 1 140 ? -1.296 8.344 3.959 1.00 91.25 140 LYS A N 1
ATOM 1136 C CA . LYS A 1 140 ? -2.047 7.201 4.477 1.00 91.25 140 LYS A CA 1
ATOM 1137 C C . LYS A 1 140 ? -3.339 7.609 5.175 1.00 91.25 140 LYS A C 1
ATOM 1139 O O . LYS A 1 140 ? -4.236 6.783 5.269 1.00 91.25 140 LYS A O 1
ATOM 1144 N N . GLY A 1 141 ? -3.491 8.883 5.542 1.00 92.12 141 GLY A N 1
ATOM 1145 C CA . GLY A 1 141 ? -4.789 9.461 5.899 1.00 92.12 141 GLY A CA 1
ATOM 1146 C C . GLY A 1 141 ? -5.257 9.194 7.332 1.0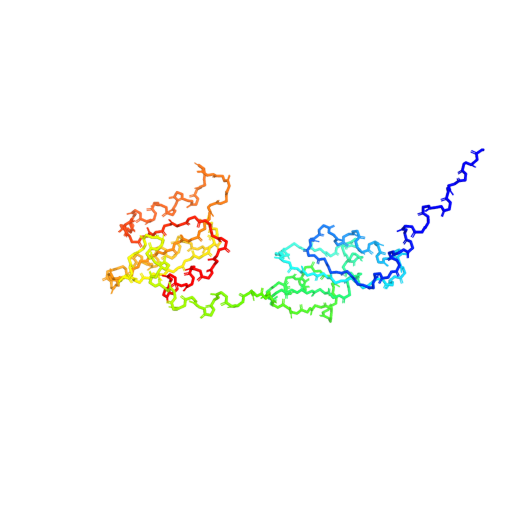0 92.12 141 GLY A C 1
ATOM 1147 O O . GLY A 1 141 ? -6.445 9.339 7.607 1.00 92.12 141 GLY A O 1
ATOM 1148 N N . GLN A 1 142 ? -4.355 8.865 8.263 1.00 94.00 142 GLN A N 1
ATOM 1149 C CA . GLN A 1 142 ? -4.698 8.631 9.674 1.00 94.00 142 GLN A CA 1
ATOM 1150 C C . GLN A 1 142 ? -5.440 9.826 10.281 1.00 94.00 142 GLN A C 1
ATOM 1152 O O . GLN A 1 142 ? -6.491 9.654 10.889 1.00 94.00 142 GLN A O 1
ATOM 1157 N N . ALA A 1 143 ? -4.927 11.044 10.069 1.00 92.88 143 ALA A N 1
ATOM 1158 C CA . ALA A 1 143 ? -5.543 12.270 10.580 1.00 92.88 143 ALA A CA 1
ATOM 1159 C C . ALA A 1 143 ? -6.993 12.456 10.092 1.00 92.88 143 ALA A C 1
ATOM 1161 O O . ALA A 1 143 ? -7.864 12.808 10.881 1.00 92.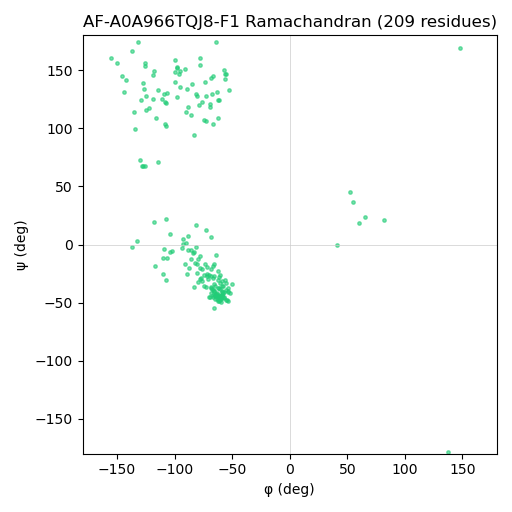88 143 ALA A O 1
ATOM 1162 N N . LEU A 1 144 ? -7.260 12.161 8.813 1.00 94.88 144 LEU A N 1
ATOM 1163 C CA . LEU A 1 144 ? -8.605 12.241 8.239 1.00 94.88 144 LEU A CA 1
ATOM 1164 C C . LEU A 1 144 ? -9.548 11.223 8.893 1.00 94.88 144 LEU A C 1
ATOM 1166 O O . LEU A 1 144 ? -10.686 11.552 9.221 1.00 94.88 144 LEU A O 1
ATOM 1170 N N . LEU A 1 145 ? -9.073 9.993 9.102 1.00 96.81 145 LEU A N 1
ATOM 1171 C CA . LEU A 1 145 ? -9.864 8.943 9.739 1.00 96.81 145 LEU A CA 1
ATOM 1172 C C . LEU A 1 145 ? -10.160 9.260 11.214 1.00 96.81 145 LEU A C 1
ATOM 1174 O O . LEU A 1 145 ? -11.285 9.050 11.661 1.00 96.81 145 LEU A O 1
ATOM 1178 N N . ILE A 1 146 ? -9.198 9.819 11.954 1.00 97.19 146 ILE A N 1
ATOM 1179 C CA . ILE A 1 146 ? -9.410 10.269 13.340 1.00 97.19 146 ILE A CA 1
ATOM 1180 C C . ILE A 1 146 ? -10.476 11.363 13.387 1.00 97.19 146 ILE A C 1
ATOM 1182 O O . ILE A 1 146 ? -11.407 11.269 14.185 1.00 97.19 146 ILE A O 1
ATOM 1186 N N . GLU A 1 147 ? -10.380 12.368 12.514 1.00 96.56 147 GLU A N 1
ATOM 1187 C CA . GLU A 1 147 ? -11.356 13.457 12.454 1.00 96.56 147 GLU A CA 1
ATOM 1188 C C . GLU A 1 147 ? -12.764 12.930 12.134 1.00 96.56 147 GLU A C 1
ATOM 1190 O O . GLU A 1 147 ? -13.737 13.264 12.816 1.00 96.56 147 GLU A O 1
ATOM 1195 N N . ALA A 1 148 ? -12.880 12.070 11.117 1.00 96.50 148 ALA A N 1
ATOM 1196 C CA . ALA A 1 148 ? -14.149 11.465 10.729 1.00 96.50 148 ALA A CA 1
ATOM 1197 C C . ALA A 1 148 ? -14.741 10.614 11.863 1.00 96.50 148 ALA A C 1
ATOM 1199 O O . ALA A 1 148 ? -15.933 10.713 12.161 1.00 96.50 148 ALA A O 1
ATOM 1200 N N . PHE A 1 149 ? -13.910 9.816 12.535 1.00 97.81 149 PHE A N 1
ATOM 1201 C CA . PHE A 1 149 ? -14.338 8.990 13.655 1.00 97.81 149 PHE A CA 1
ATOM 1202 C C . PHE A 1 149 ? -14.740 9.822 14.876 1.00 97.81 149 PHE A C 1
ATOM 1204 O O . PHE A 1 149 ? -15.744 9.507 15.511 1.00 97.81 149 PHE A O 1
ATOM 1211 N N . GLY A 1 150 ? -14.041 10.923 15.168 1.00 97.31 150 GLY A N 1
ATOM 1212 C CA . GLY A 1 150 ? -14.388 11.850 16.251 1.00 97.31 150 GLY A CA 1
ATOM 1213 C C . GLY A 1 150 ? -15.821 12.375 16.139 1.00 97.31 150 GLY A C 1
ATOM 1214 O O . GLY A 1 150 ? -16.553 12.400 17.127 1.00 97.31 150 GLY A O 1
ATOM 1215 N N . ARG A 1 151 ? -16.283 12.659 14.913 1.00 96.50 151 ARG A N 1
ATOM 1216 C CA . ARG A 1 151 ? -17.674 13.071 14.632 1.00 96.50 151 ARG A CA 1
ATOM 1217 C C . ARG A 1 151 ? -18.703 11.954 14.852 1.00 96.50 151 ARG A C 1
ATOM 1219 O O . ARG A 1 151 ? -19.887 12.233 15.018 1.00 96.50 151 ARG A O 1
ATOM 1226 N N . LEU A 1 152 ? -18.272 10.693 14.840 1.00 95.94 152 LEU A N 1
ATOM 1227 C CA . LEU A 1 152 ? -19.130 9.506 14.908 1.00 95.94 152 LEU A CA 1
ATOM 1228 C C . LEU A 1 152 ? -19.019 8.740 16.240 1.00 95.94 152 LEU A C 1
ATOM 1230 O O . LEU A 1 152 ? -19.868 7.890 16.518 1.00 95.94 152 LEU A O 1
ATOM 1234 N N . LYS A 1 153 ? -18.025 9.049 17.086 1.00 95.19 153 LYS A N 1
ATOM 1235 C CA . LYS A 1 153 ? -17.646 8.265 18.280 1.00 95.19 153 LYS A CA 1
ATOM 1236 C C . LYS A 1 153 ? -18.808 7.993 19.244 1.00 95.19 153 LYS A C 1
ATOM 1238 O O . LYS A 1 153 ? -18.916 6.887 19.776 1.00 95.19 153 LYS A O 1
ATOM 1243 N N . ASN A 1 154 ? -19.701 8.973 19.414 1.00 95.69 154 ASN A N 1
ATOM 1244 C CA . ASN A 1 154 ? -20.854 8.894 20.320 1.00 95.69 154 ASN A CA 1
ATOM 1245 C C . ASN A 1 154 ? -21.991 8.035 19.750 1.00 95.69 154 ASN A C 1
ATOM 1247 O O . ASN A 1 154 ? -22.701 7.374 20.502 1.00 95.69 154 ASN A O 1
ATOM 1251 N N . ARG A 1 155 ? -22.147 8.002 18.420 1.00 97.25 155 ARG A N 1
ATOM 1252 C CA . ARG A 1 155 ? -23.130 7.141 17.744 1.00 97.25 155 ARG A CA 1
ATOM 1253 C C . ARG A 1 155 ? -22.690 5.676 17.734 1.00 97.25 155 ARG A C 1
ATOM 1255 O O . ARG A 1 155 ? -23.528 4.782 17.678 1.00 97.25 155 ARG A O 1
ATOM 1262 N N . PHE A 1 156 ? -21.383 5.432 17.800 1.00 96.31 156 PHE A N 1
ATOM 1263 C CA . PHE A 1 156 ? -20.783 4.104 17.697 1.00 96.31 156 PHE A CA 1
ATOM 1264 C C . PHE A 1 156 ? -19.874 3.799 18.903 1.00 96.31 156 PHE A C 1
ATOM 1266 O O . PHE A 1 156 ? -18.659 3.671 18.746 1.00 96.31 156 PHE A O 1
ATOM 1273 N N . PRO A 1 157 ? -20.423 3.641 20.125 1.00 95.69 157 PRO A N 1
ATOM 1274 C CA . PRO A 1 157 ? -19.631 3.485 21.354 1.00 95.69 157 PRO A CA 1
ATOM 1275 C C . PRO A 1 157 ? -18.811 2.183 21.425 1.00 95.69 157 PRO A C 1
ATOM 1277 O O . PRO A 1 157 ? -17.852 2.094 22.190 1.00 95.69 157 PRO A O 1
ATOM 1280 N N . ASN A 1 158 ? -19.157 1.175 20.620 1.00 96.69 158 ASN A N 1
ATOM 1281 C CA . ASN A 1 158 ? -18.441 -0.105 20.557 1.00 96.69 158 ASN A CA 1
ATOM 1282 C C . ASN A 1 158 ? -17.344 -0.167 19.487 1.00 96.69 158 ASN A C 1
ATOM 1284 O O . ASN A 1 158 ? -16.698 -1.202 19.354 1.00 96.69 158 ASN A O 1
ATOM 1288 N N . TRP A 1 159 ? -17.126 0.915 18.740 1.00 98.06 159 TRP A N 1
ATOM 1289 C CA . TRP A 1 159 ? -16.137 0.969 17.667 1.00 98.06 159 TRP A CA 1
ATOM 1290 C C . TRP A 1 159 ? -14.849 1.653 18.112 1.00 98.06 159 TRP A C 1
ATOM 1292 O O . TRP A 1 159 ? -14.886 2.573 18.918 1.00 98.06 159 TRP A O 1
ATOM 1302 N N . ASN A 1 160 ? -13.715 1.242 17.570 1.00 98.25 160 ASN A N 1
ATOM 1303 C CA . ASN A 1 160 ? -12.393 1.795 17.838 1.00 98.25 160 ASN A CA 1
ATOM 1304 C C . ASN A 1 160 ? -11.619 1.935 16.526 1.00 98.25 160 ASN A C 1
ATOM 1306 O O . ASN A 1 160 ? -11.998 1.351 15.511 1.00 98.25 160 ASN A O 1
ATOM 1310 N N . LEU A 1 161 ? -10.517 2.678 16.554 1.00 98.19 161 LEU A N 1
ATOM 1311 C CA . LEU A 1 161 ? -9.556 2.734 15.458 1.00 98.19 161 LEU A CA 1
ATOM 1312 C C . LEU A 1 161 ? -8.358 1.835 15.760 1.00 98.19 161 LEU A C 1
ATOM 1314 O O . LEU A 1 161 ? -7.866 1.804 16.891 1.00 98.19 161 LEU A O 1
ATOM 1318 N N . LEU A 1 162 ? -7.879 1.135 14.735 1.00 97.81 162 LEU A N 1
ATOM 1319 C CA . LEU A 1 162 ? -6.661 0.335 14.781 1.00 97.81 162 LEU A CA 1
ATOM 1320 C C . LEU A 1 162 ? -5.713 0.763 13.665 1.00 97.81 162 LEU A C 1
ATOM 1322 O O . LEU A 1 162 ? -6.000 0.576 12.485 1.00 97.81 162 LEU A O 1
ATOM 1326 N N . PHE A 1 163 ? -4.557 1.291 14.039 1.00 96.50 163 PHE A N 1
ATOM 1327 C CA . PHE A 1 163 ? -3.495 1.660 13.116 1.00 96.50 163 PHE A CA 1
ATOM 1328 C C . PHE A 1 163 ? -2.339 0.682 13.258 1.00 96.50 163 PHE A C 1
ATOM 1330 O O . PHE A 1 163 ? -1.810 0.512 14.352 1.00 96.50 163 PHE A O 1
ATOM 1337 N N . VAL A 1 164 ? -1.959 0.028 12.161 1.00 95.81 164 VAL A N 1
ATOM 1338 C CA . VAL A 1 164 ? -0.879 -0.968 12.152 1.00 95.81 164 VAL A CA 1
ATOM 1339 C C . VAL A 1 164 ? 0.190 -0.537 11.164 1.00 95.81 164 VAL A C 1
ATOM 1341 O O . VAL A 1 164 ? -0.067 -0.432 9.962 1.00 95.81 164 VAL A O 1
ATOM 1344 N N . GLY A 1 165 ? 1.394 -0.291 11.666 1.00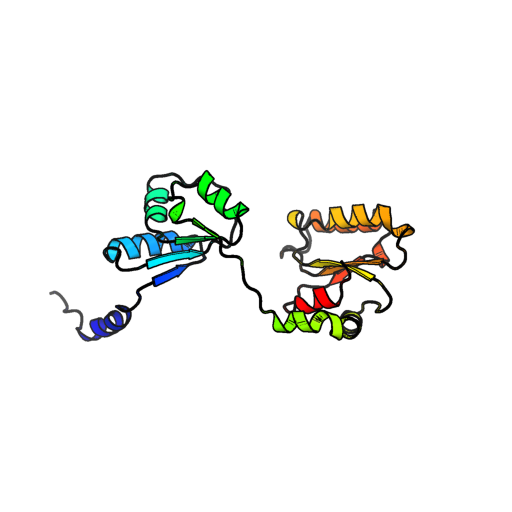 91.25 165 GLY A N 1
ATOM 1345 C CA . GLY A 1 165 ? 2.519 0.151 10.856 1.00 91.25 165 GLY A CA 1
ATOM 1346 C C . GLY A 1 165 ? 3.470 1.065 11.612 1.00 91.25 165 GLY A C 1
ATOM 1347 O O . GLY A 1 165 ? 3.189 1.542 12.707 1.00 91.25 165 GLY A O 1
ATOM 1348 N N . GLU A 1 166 ? 4.620 1.320 11.001 1.00 83.69 166 GLU A N 1
ATOM 1349 C CA . GLU A 1 166 ? 5.648 2.185 11.572 1.00 83.69 166 GLU A CA 1
ATOM 1350 C C . GLU A 1 166 ? 5.586 3.605 11.005 1.00 83.69 166 GLU A C 1
ATOM 1352 O O . GLU A 1 166 ? 5.180 3.846 9.861 1.00 83.69 166 GLU A O 1
ATOM 1357 N N . THR A 1 167 ? 6.044 4.564 11.805 1.00 70.38 167 THR A N 1
ATOM 1358 C CA . THR A 1 167 ? 6.475 5.866 11.296 1.00 70.38 167 THR A CA 1
ATOM 1359 C C . THR A 1 167 ? 7.756 5.654 10.486 1.00 70.38 167 THR A C 1
ATOM 1361 O O . THR A 1 167 ? 8.594 4.819 10.824 1.00 70.38 167 THR A O 1
ATOM 1364 N N . SER A 1 168 ? 7.950 6.376 9.383 1.00 56.84 168 SER A N 1
ATOM 1365 C CA . SER A 1 168 ? 9.215 6.262 8.650 1.00 56.84 168 SER A CA 1
ATOM 1366 C C . SER A 1 168 ? 10.375 6.802 9.479 1.00 56.84 168 SER A C 1
ATOM 1368 O O . SER A 1 168 ? 10.507 8.015 9.559 1.00 56.84 168 SER A O 1
ATOM 1370 N N . LEU A 1 169 ? 11.179 5.897 10.054 1.00 46.16 169 LEU A N 1
ATOM 1371 C CA . LEU A 1 169 ? 12.605 5.948 10.454 1.00 46.16 169 LEU A CA 1
ATOM 1372 C C . LEU A 1 169 ? 13.200 7.218 11.117 1.00 46.16 169 LEU A C 1
ATOM 1374 O O . LEU A 1 169 ? 14.369 7.205 11.501 1.00 46.16 169 LEU A O 1
ATOM 1378 N N . HIS A 1 170 ? 12.452 8.296 11.339 1.00 42.06 170 HIS A N 1
ATOM 1379 C CA . HIS A 1 170 ? 12.915 9.558 11.928 1.00 42.06 170 HIS A CA 1
ATOM 1380 C C . HIS A 1 170 ? 12.012 9.933 13.113 1.00 42.06 170 HIS A C 1
ATOM 1382 O O . HIS A 1 170 ? 11.235 10.885 13.116 1.00 42.06 170 HIS A O 1
ATOM 1388 N N . LEU A 1 171 ? 12.132 9.097 14.141 1.00 47.34 171 LEU A N 1
ATOM 1389 C CA . LEU A 1 171 ? 11.197 8.856 15.242 1.00 47.34 171 LEU A CA 1
ATOM 1390 C C . LEU A 1 171 ? 11.050 9.951 16.324 1.00 47.34 171 LEU A C 1
ATOM 1392 O O . LEU A 1 171 ? 10.443 9.677 17.354 1.00 47.34 171 LEU A O 1
ATOM 1396 N N . LYS A 1 172 ? 11.551 11.186 16.163 1.00 44.47 172 LYS A N 1
ATOM 1397 C CA . LYS A 1 172 ? 11.393 12.237 17.209 1.00 44.47 172 LYS A CA 1
ATOM 1398 C C . LYS A 1 172 ? 11.030 13.641 16.709 1.00 44.47 172 LYS A C 1
ATOM 1400 O O . LYS A 1 172 ? 10.792 14.536 17.519 1.00 44.47 172 LYS A O 1
ATOM 1405 N N . THR A 1 173 ? 10.918 13.831 15.397 1.00 49.75 173 THR A N 1
ATOM 1406 C CA . THR A 1 173 ? 10.748 15.160 14.776 1.00 49.75 173 THR A CA 1
ATOM 1407 C C . THR A 1 173 ? 9.638 15.210 13.733 1.00 49.75 173 THR A C 1
ATOM 1409 O O . THR A 1 173 ? 9.429 16.256 13.124 1.00 49.75 173 THR A O 1
ATOM 1412 N N . ASP A 1 174 ? 8.912 14.111 13.527 1.00 68.31 174 ASP A N 1
ATOM 1413 C CA . ASP A 1 174 ? 7.860 14.066 12.522 1.00 68.31 174 ASP A CA 1
ATOM 1414 C C . ASP A 1 174 ? 6.639 14.884 12.970 1.00 68.31 174 ASP A C 1
ATOM 1416 O O . ASP A 1 174 ? 5.868 14.496 13.855 1.00 68.31 174 ASP A O 1
ATOM 1420 N N . VAL A 1 175 ? 6.491 16.047 12.336 1.00 78.56 175 VAL A N 1
ATOM 1421 C CA . VAL A 1 175 ? 5.366 16.977 12.477 1.00 78.56 175 VAL A CA 1
ATOM 1422 C C . VAL A 1 175 ? 4.032 16.247 12.314 1.00 78.56 175 VAL A C 1
ATOM 1424 O O . VAL A 1 175 ? 3.064 16.580 12.997 1.00 78.56 175 VAL A O 1
ATOM 1427 N N . TYR A 1 176 ? 3.974 15.224 11.456 1.00 85.88 176 TYR A N 1
ATOM 1428 C CA . TYR A 1 176 ? 2.739 14.494 11.218 1.00 85.88 176 TYR A CA 1
ATOM 1429 C C . TYR A 1 176 ? 2.322 13.638 12.412 1.00 85.88 176 TYR A C 1
ATOM 1431 O O . TYR A 1 176 ? 1.167 13.692 12.829 1.00 85.88 176 TYR A O 1
ATOM 1439 N N . SER A 1 177 ? 3.259 12.902 13.007 1.00 83.56 177 SER A N 1
ATOM 1440 C CA . SER A 1 177 ? 2.978 12.086 14.192 1.00 83.56 177 SER A CA 1
ATOM 1441 C C . SER A 1 177 ? 2.490 12.944 15.368 1.00 83.56 177 SER A C 1
ATOM 1443 O O . SER A 1 177 ? 1.545 12.562 16.055 1.00 83.56 177 SER A O 1
ATOM 1445 N N . LYS A 1 178 ? 3.059 14.148 15.556 1.00 86.06 178 LYS A N 1
ATOM 1446 C CA . LYS A 1 178 ? 2.562 15.114 16.556 1.00 86.06 178 LYS A CA 1
ATOM 1447 C C . LYS A 1 178 ? 1.134 15.560 16.256 1.00 86.06 178 LYS A C 1
ATOM 1449 O O . LYS A 1 178 ? 0.283 15.466 17.133 1.00 86.06 1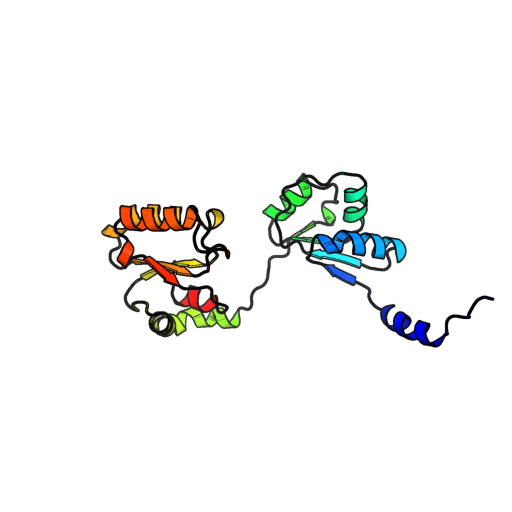78 LYS A O 1
ATOM 1454 N N . LYS A 1 179 ? 0.859 15.950 15.007 1.00 88.00 179 LYS A N 1
ATOM 1455 C CA . LYS A 1 179 ? -0.483 16.342 14.556 1.00 88.00 179 LYS A CA 1
ATOM 1456 C C . LYS A 1 179 ? -1.517 15.237 14.790 1.00 88.00 179 LYS A C 1
ATOM 1458 O O . LYS A 1 179 ? -2.636 15.518 15.200 1.00 88.00 179 LYS A O 1
ATOM 1463 N N . VAL A 1 180 ? -1.150 13.982 14.531 1.00 91.00 180 VAL A N 1
ATOM 1464 C CA . VAL A 1 180 ? -2.010 12.818 14.783 1.00 91.00 180 VAL A CA 1
ATOM 1465 C C . VAL A 1 180 ? -2.336 12.695 16.273 1.00 91.00 180 VAL A C 1
ATOM 1467 O O . VAL A 1 180 ? -3.507 12.582 16.626 1.00 91.00 180 VAL A O 1
ATOM 1470 N N . THR A 1 181 ? -1.335 12.774 17.151 1.00 90.44 181 THR A N 1
ATOM 1471 C CA . THR A 1 181 ? -1.542 12.709 18.607 1.00 90.44 181 THR A CA 1
ATOM 1472 C C . THR A 1 181 ? -2.369 13.883 19.133 1.00 90.44 181 THR A C 1
ATOM 1474 O O . THR A 1 181 ? -3.270 13.687 19.947 1.00 90.44 181 THR A O 1
ATOM 1477 N N . GLU A 1 182 ? -2.103 15.101 18.658 1.00 91.75 182 GLU A N 1
ATOM 1478 C CA . GLU A 1 182 ? -2.878 16.299 19.002 1.00 91.75 182 GLU A CA 1
ATOM 1479 C C . GLU A 1 182 ? -4.349 16.144 18.611 1.00 91.75 182 GLU A C 1
ATOM 1481 O O . GLU A 1 182 ? -5.229 16.443 19.415 1.00 91.75 182 GLU A O 1
ATOM 1486 N N . GLU A 1 183 ? -4.625 15.616 17.418 1.00 93.31 183 GLU A N 1
ATOM 1487 C CA . GLU A 1 183 ? -5.990 15.381 16.952 1.00 93.31 183 GLU A CA 1
ATOM 1488 C C . GLU A 1 183 ? -6.710 14.314 17.790 1.00 93.31 183 GLU A C 1
ATOM 1490 O O . GLU A 1 183 ? -7.871 14.497 18.149 1.00 93.31 183 GLU A O 1
ATOM 1495 N N . ILE A 1 184 ? -6.022 13.233 18.175 1.00 95.75 184 ILE A N 1
ATOM 1496 C CA . ILE A 1 184 ? -6.579 12.206 19.073 1.00 95.75 184 ILE A CA 1
ATOM 1497 C C . ILE A 1 184 ? -6.973 12.819 20.416 1.00 95.75 184 ILE A C 1
ATOM 1499 O O . ILE A 1 184 ? -8.078 12.568 20.900 1.00 95.75 184 ILE A O 1
ATOM 1503 N N . ASN A 1 185 ? -6.097 13.639 20.999 1.00 95.38 185 ASN A N 1
ATOM 1504 C CA . ASN A 1 185 ? -6.355 14.296 22.278 1.00 95.38 185 ASN A CA 1
ATOM 1505 C C . ASN A 1 185 ? -7.499 15.307 22.165 1.00 95.38 185 ASN A C 1
ATOM 1507 O O . ASN A 1 185 ? -8.408 15.297 22.989 1.00 95.38 185 ASN A O 1
ATOM 1511 N N . ARG A 1 186 ? -7.499 16.133 21.110 1.00 95.44 186 ARG A N 1
ATOM 1512 C CA . ARG A 1 186 ? -8.553 17.121 20.829 1.00 95.44 186 ARG A CA 1
ATOM 1513 C C . ARG A 1 186 ? -9.930 16.476 20.693 1.00 95.44 186 ARG A C 1
ATOM 1515 O O . ARG A 1 186 ? -10.926 17.069 21.089 1.00 95.44 186 ARG A O 1
ATOM 1522 N N . GLN A 1 187 ? -9.981 15.275 20.125 1.00 95.06 187 GLN A N 1
ATOM 1523 C CA . GLN A 1 187 ? -11.207 14.503 19.938 1.00 95.06 187 GLN A CA 1
ATOM 1524 C C . GLN A 1 187 ? -11.513 13.572 21.123 1.00 95.06 187 GLN A C 1
ATOM 1526 O O . GLN A 1 187 ? -12.507 12.850 21.064 1.00 95.06 187 GLN A O 1
ATOM 1531 N N . GLU A 1 188 ? -10.695 13.558 22.182 1.00 95.88 188 GLU A N 1
ATOM 1532 C CA . GLU A 1 188 ? -10.804 12.662 23.347 1.00 95.88 188 GLU A CA 1
ATOM 1533 C C . GLU A 1 188 ? -10.899 11.176 22.945 1.00 95.88 188 GLU A C 1
ATOM 1535 O O . GLU A 1 188 ? -11.760 10.422 23.405 1.00 95.88 188 GLU A O 1
ATOM 1540 N N . LEU A 1 189 ? -10.045 10.761 22.009 1.00 96.75 189 LEU A N 1
ATOM 1541 C CA . LEU A 1 189 ? -10.048 9.418 21.426 1.00 96.75 189 LEU A CA 1
ATOM 1542 C C . LEU A 1 189 ? -8.919 8.522 21.952 1.00 96.75 189 LEU A C 1
ATOM 1544 O O . LEU A 1 189 ? -8.729 7.428 21.429 1.00 96.75 189 LEU A O 1
ATOM 1548 N N . THR A 1 190 ? -8.183 8.941 22.981 1.00 95.06 190 THR A N 1
ATOM 1549 C CA . THR A 1 190 ? -6.981 8.249 23.479 1.00 95.06 190 THR A CA 1
ATOM 1550 C C . THR A 1 190 ? -7.222 6.772 23.805 1.00 95.06 190 THR A C 1
ATOM 1552 O O . THR A 1 190 ? -6.437 5.920 23.405 1.00 95.06 190 THR A O 1
ATOM 1555 N N . GLU A 1 191 ? -8.358 6.437 24.422 1.00 95.00 191 GLU A N 1
ATOM 1556 C CA . GLU A 1 191 ? -8.723 5.042 24.736 1.00 95.00 191 GLU A CA 1
ATOM 1557 C C . GLU A 1 191 ? -9.387 4.285 23.573 1.00 95.00 191 GLU A C 1
ATOM 1559 O O . GLU A 1 191 ? 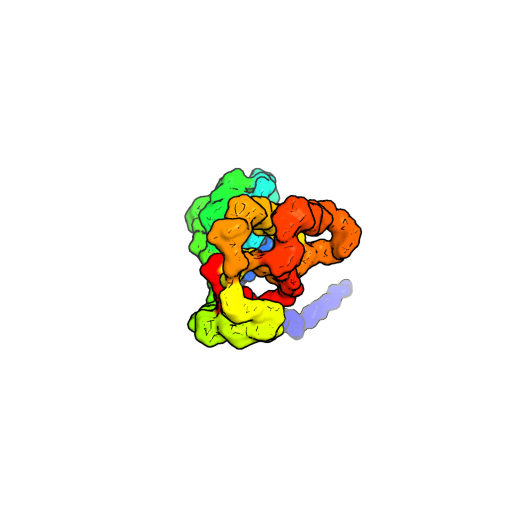-9.645 3.082 23.654 1.00 95.00 191 GLU A O 1
ATOM 1564 N N . ARG A 1 192 ? -9.690 4.994 22.483 1.00 96.69 192 ARG A N 1
ATOM 1565 C CA . ARG A 1 192 ? -10.435 4.499 21.317 1.00 96.69 192 ARG A CA 1
ATOM 1566 C C . ARG A 1 192 ? -9.551 4.330 20.082 1.00 96.69 192 ARG A C 1
ATOM 1568 O O . ARG A 1 192 ? -10.043 3.848 19.066 1.00 96.69 192 ARG A O 1
ATOM 1575 N N . VAL A 1 193 ? -8.272 4.700 20.155 1.00 96.81 193 VAL A N 1
ATOM 1576 C CA . VAL A 1 193 ? -7.286 4.525 19.081 1.00 96.81 193 VAL A CA 1
ATOM 1577 C C . VAL A 1 193 ? -6.159 3.633 19.579 1.00 96.81 193 VAL A C 1
ATOM 1579 O O . VAL A 1 193 ? -5.534 3.912 20.598 1.00 96.81 193 VAL A O 1
ATOM 1582 N N . ARG A 1 194 ? -5.882 2.553 18.850 1.00 95.88 194 ARG A N 1
ATOM 1583 C CA . ARG A 1 194 ? -4.756 1.657 19.120 1.00 95.88 194 ARG A CA 1
ATOM 1584 C C . ARG A 1 194 ? -3.756 1.733 17.977 1.00 95.88 194 ARG A C 1
ATOM 1586 O O . ARG A 1 194 ? -4.140 1.657 16.813 1.00 95.88 194 ARG A O 1
ATOM 1593 N N . PHE A 1 195 ? -2.482 1.864 18.329 1.00 94.25 195 PHE A N 1
ATOM 1594 C CA . PHE A 1 195 ? -1.363 1.767 17.401 1.00 94.25 195 PHE A CA 1
ATOM 1595 C C . PHE A 1 195 ? -0.613 0.469 17.673 1.00 94.25 195 PHE A C 1
ATOM 1597 O O . PHE A 1 195 ? -0.246 0.202 18.816 1.00 94.25 195 PHE A O 1
ATOM 1604 N N . LEU A 1 196 ? -0.372 -0.310 16.627 1.00 94.38 196 LEU A N 1
ATOM 1605 C CA . LEU A 1 196 ? 0.489 -1.484 16.650 1.00 94.38 196 LEU A CA 1
ATOM 1606 C C . LEU A 1 196 ? 1.665 -1.269 15.692 1.00 94.38 196 LEU A C 1
ATOM 1608 O O . LEU A 1 196 ? 1.512 -0.566 14.685 1.00 94.38 196 LEU A O 1
ATOM 1612 N N . PRO A 1 197 ? 2.835 -1.863 15.986 1.00 92.25 197 PRO A N 1
ATOM 1613 C CA . PRO A 1 197 ? 3.999 -1.759 15.118 1.00 92.25 197 PRO A CA 1
ATOM 1614 C C . PRO A 1 197 ? 3.750 -2.419 13.757 1.00 92.25 197 PRO A C 1
ATOM 1616 O O . PRO A 1 197 ? 2.719 -3.047 13.504 1.00 92.25 197 PRO A O 1
ATOM 1619 N N . PHE A 1 198 ? 4.722 -2.275 12.860 1.00 92.75 198 PHE A N 1
ATOM 1620 C CA . PHE A 1 198 ? 4.715 -2.984 11.590 1.00 92.75 198 PHE A CA 1
ATOM 1621 C C . PHE A 1 198 ? 4.621 -4.505 11.800 1.00 92.75 198 PHE A C 1
ATOM 1623 O O . PHE A 1 198 ? 5.211 -5.066 12.721 1.00 92.75 198 PHE A O 1
ATOM 1630 N N . THR A 1 199 ? 3.879 -5.171 10.913 1.00 91.69 199 THR A N 1
ATOM 1631 C CA . THR A 1 199 ? 3.726 -6.626 10.901 1.00 91.69 199 THR A CA 1
ATOM 1632 C C . THR A 1 199 ? 4.053 -7.187 9.522 1.00 91.69 199 THR A C 1
ATOM 1634 O O . THR A 1 199 ? 3.631 -6.641 8.502 1.00 91.69 199 THR A O 1
ATOM 1637 N N . ASN A 1 200 ? 4.764 -8.317 9.503 1.00 92.81 200 ASN A N 1
ATOM 1638 C CA . ASN A 1 200 ? 4.977 -9.127 8.300 1.00 92.81 200 ASN A CA 1
ATOM 1639 C C . ASN A 1 200 ? 3.786 -10.053 7.995 1.00 92.81 200 ASN A C 1
ATOM 1641 O O . ASN A 1 200 ? 3.791 -10.757 6.990 1.00 92.81 200 ASN A O 1
ATOM 1645 N N . GLU A 1 201 ? 2.759 -10.049 8.847 1.00 93.94 201 GLU A N 1
ATOM 1646 C CA . GLU A 1 201 ? 1.562 -10.879 8.733 1.00 93.94 201 GLU A CA 1
ATOM 1647 C C . GLU A 1 201 ? 0.322 -10.002 8.490 1.00 93.94 201 GLU A C 1
ATOM 1649 O O . GLU A 1 201 ? -0.528 -9.854 9.372 1.00 93.94 201 GLU A O 1
ATOM 1654 N N . PRO A 1 202 ? 0.176 -9.391 7.297 1.00 94.12 202 PRO A N 1
ATOM 1655 C CA . PRO A 1 202 ? -0.922 -8.466 7.012 1.00 94.12 202 PRO A CA 1
ATOM 1656 C C . PRO A 1 202 ? -2.301 -9.121 7.141 1.00 94.12 202 PRO A C 1
ATOM 1658 O O . PRO A 1 202 ? -3.268 -8.440 7.461 1.00 94.12 202 PRO A O 1
ATOM 1661 N N . TRP A 1 203 ? -2.412 -10.438 6.958 1.00 95.38 203 TRP A N 1
ATOM 1662 C CA . TRP A 1 203 ? -3.666 -11.170 7.148 1.00 95.38 203 TRP A CA 1
ATOM 1663 C C . TRP A 1 203 ? -4.229 -11.024 8.574 1.00 95.38 203 TRP A C 1
ATOM 1665 O O . TRP A 1 203 ? -5.448 -10.984 8.736 1.00 95.38 203 TRP A O 1
ATOM 1675 N N . LYS A 1 204 ? -3.370 -10.870 9.598 1.00 96.31 204 LYS A N 1
ATOM 1676 C CA . LYS A 1 204 ? -3.797 -10.624 10.985 1.00 96.31 204 LYS A CA 1
ATOM 1677 C C . LYS A 1 204 ? -4.497 -9.275 11.129 1.00 96.31 204 LYS A C 1
ATOM 1679 O O . LYS A 1 204 ? -5.482 -9.173 11.850 1.00 96.31 204 LYS A O 1
ATOM 1684 N N . PHE A 1 205 ? -4.060 -8.259 10.381 1.00 96.75 205 PHE A N 1
ATOM 1685 C CA . PHE A 1 205 ? -4.747 -6.968 10.359 1.00 96.75 205 PHE A CA 1
ATOM 168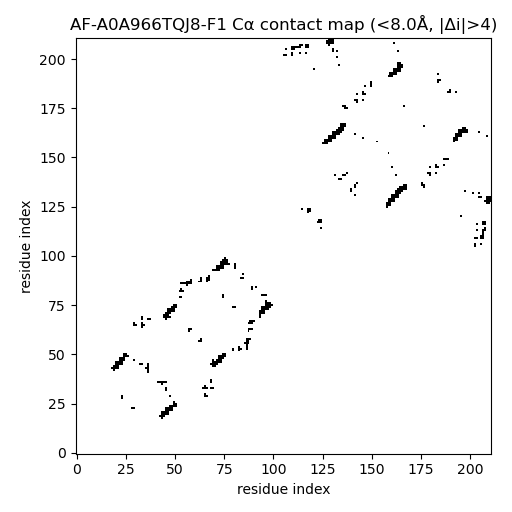6 C C . PHE A 1 205 ? -6.187 -7.131 9.870 1.00 96.75 205 PHE A C 1
ATOM 1688 O O . PHE A 1 205 ? -7.108 -6.727 10.569 1.00 96.75 205 PHE A O 1
ATOM 1695 N N . PHE A 1 206 ? -6.385 -7.818 8.742 1.00 95.69 206 PHE A N 1
ATOM 1696 C CA . PHE A 1 206 ? -7.728 -8.084 8.214 1.00 95.69 206 PHE A CA 1
ATOM 1697 C C . PHE A 1 206 ? -8.559 -9.007 9.115 1.00 95.69 206 PHE A C 1
ATOM 1699 O O . PHE A 1 206 ? -9.783 -8.927 9.108 1.00 95.69 206 PHE A O 1
ATOM 1706 N N . ALA A 1 207 ? -7.921 -9.884 9.897 1.00 96.19 207 ALA A N 1
ATOM 1707 C CA . ALA A 1 207 ? -8.607 -10.685 10.907 1.00 96.19 207 ALA A CA 1
ATOM 1708 C C . ALA A 1 207 ? -9.117 -9.817 12.071 1.00 96.19 207 ALA A C 1
ATOM 1710 O O . ALA A 1 207 ? -10.233 -10.017 12.551 1.00 96.19 207 ALA A O 1
ATOM 1711 N N . ALA A 1 208 ? -8.305 -8.860 12.528 1.00 96.81 208 ALA A N 1
ATOM 1712 C CA . ALA A 1 208 ? -8.591 -8.015 13.683 1.00 96.81 208 ALA A CA 1
ATOM 1713 C C . ALA A 1 208 ? -9.588 -6.880 13.396 1.00 96.81 208 ALA A C 1
ATOM 1715 O O . ALA A 1 208 ? -10.182 -6.352 14.341 1.00 96.81 208 ALA A O 1
ATOM 1716 N N . THR A 1 209 ? -9.772 -6.499 12.130 1.00 97.00 209 THR A N 1
ATOM 1717 C CA . THR A 1 209 ? -10.601 -5.355 11.732 1.00 97.00 209 THR A CA 1
ATOM 1718 C C . THR A 1 209 ? -11.991 -5.760 11.243 1.00 97.00 209 THR A C 1
ATOM 1720 O O . THR A 1 209 ? -12.270 -6.903 10.879 1.00 97.00 209 THR A O 1
ATOM 1723 N N . ASP A 1 210 ? -12.901 -4.797 11.304 1.00 95.88 210 ASP A N 1
ATOM 1724 C CA . ASP A 1 210 ? -14.291 -4.881 10.851 1.00 95.88 210 ASP A CA 1
ATOM 1725 C C . ASP A 1 210 ? -14.531 -4.089 9.571 1.00 95.88 210 ASP A C 1
ATOM 1727 O O . ASP A 1 210 ? -15.415 -4.431 8.785 1.00 95.88 210 ASP A O 1
ATOM 1731 N N . VAL A 1 211 ? -13.756 -3.015 9.410 1.00 94.25 211 VAL A N 1
ATOM 1732 C CA . VAL A 1 211 ? -13.763 -2.080 8.285 1.00 94.25 211 VAL A CA 1
ATOM 1733 C C . VAL A 1 211 ? -12.323 -1.740 7.949 1.00 94.25 211 VAL A C 1
ATOM 1735 O O . VAL A 1 211 ? -11.545 -1.533 8.911 1.00 94.25 211 VAL A O 1
#

Foldseek 3Di:
DDPDDDPPVVVVVVVVPPAQEDEEADPVVLLVVLVVCVVVVNSYAYEYEYPDADQAADADPSSQSSQCSHQAYEYQDPVRLVNCVVRYPHDNVRYHHDHDDDDCPLLVCLQVCLQVLCVVQVHDSQAAEDEQEDEQDVVSCLLVVLVVCLVCCVVRVRYAYEYEEYHPPPPPDDPSVVSNVVSCVVSVRVVRYDYHYHDPRVSSRVSNHDD

Sequence (211 aa):
MAQRVDRANTDYLSSYNQVQAVVASLNRDIDILAWTKALSQNRLKFIYFQQMLFPVKKKSILHDFRFTRIDAWLSPSEYLLNQVKMNTNILDEKLIKVPLGIETASFLQAKSKRADVKIEWGLSPDKNYIGLLGRIDPMKGQALLIEAFGRLKNRFPNWNLLFVGETSLHLKTDVYSKKVTEEINRQELTERVRFLPFTNEPWKFFAATDV

Mean predicted aligned error: 8.39 Å

Nearest PDB structures (foldseek):
  3oka-assembly1_A  TM=7.257E-01  e=2.443E-06  Corynebacterium glutamicum
  2xa9-assembly1_A  TM=6.310E-01  e=2.765E-06  Pyrococcus horikoshii
  6zmz-assembly1_AAA  TM=6.559E-01  e=1.547E-04  Thermoproteus uzoniensis
  3zid-assembly2_B  TM=3.066E-01  e=1.270E-03  Methanothrix thermoacetophila
  3zid-assembly1_A  TM=2.561E-01  e=7.272E-04  Methanothrix thermoacetophila

pLDDT: mean 87.5, std 16.29, range [32.25, 98.25]

Secondary structure (DSSP, 8-state):
------GGGSHHHHTTTT--EEEE--TTHHHHHHHHHHHTTT-SEEEEE--S---S---SHHHHHHHHT-SEEEESSHHHHHHHHHH----GGGEEE-PPP---HHHHTTTTTHHHHHHHTT--TTSEEEEEES-BSGGGTHHHHHHHHHHHTTT-TTEEEEEES-B-S-TTT-HHHHHHHHHHHHTT-GGGEEEE---S-HHHHHHH---